Protein AF-A0A968VYR1-F1 (afdb_monomer_lite)

Secondary structure (DSSP, 8-state):
-TTT-SGGG-SEEE--PSS-----GGG-STTPPPEEES-S---SSSS-EEEEEEGGGSSSSEEEEEETTTTEEEEEEE-SEETTEEPEEEEEE-TTSS-EEEEEESS---SSEEEETTEEEEEP------PPTT------EEEEEEE-SSHHHHHHHHHHHTTTTPPPPP---PPPHHHHHHHHHHHIIIIIEETTTTEE-SS-TTSS-GGGGSEETTSTTTTTTHHHHHHHS-HHHHHHHHHHHHHHHHHSB-TTSPBPSEEETTTEEESS-TT-HHHHT-HHHHHHHHGGG--

Structure (mmCIF, N/CA/C/O backbone):
data_AF-A0A968VYR1-F1
#
_entry.id   AF-A0A968VYR1-F1
#
loop_
_atom_site.group_PDB
_atom_site.id
_atom_site.type_symbol
_atom_site.label_atom_id
_atom_site.label_alt_id
_atom_site.label_comp_id
_atom_site.label_asym_id
_atom_site.label_entity_id
_atom_site.label_seq_id
_atom_site.pdbx_PDB_ins_code
_atom_site.Cartn_x
_atom_site.Cartn_y
_atom_site.Cartn_z
_atom_site.occupancy
_atom_site.B_iso_or_equiv
_atom_site.auth_seq_id
_atom_site.auth_comp_id
_atom_site.auth_asym_id
_atom_site.auth_atom_id
_atom_site.pdbx_PDB_model_num
ATOM 1 N N . MET A 1 1 ? -8.267 -2.103 8.171 1.00 95.19 1 MET A N 1
ATOM 2 C CA . MET A 1 1 ? -7.737 -0.723 8.125 1.00 95.19 1 MET A CA 1
ATOM 3 C C . MET A 1 1 ? -7.193 -0.520 6.723 1.00 95.19 1 MET A C 1
ATOM 5 O O . MET A 1 1 ? -6.167 -1.117 6.412 1.00 95.19 1 MET A O 1
ATOM 9 N N . PRO A 1 2 ? -7.930 0.158 5.828 1.00 93.44 2 PRO A N 1
ATOM 10 C CA . PRO A 1 2 ? -7.646 0.133 4.393 1.00 93.44 2 PRO A CA 1
ATOM 11 C C . PRO A 1 2 ? -6.224 0.629 4.115 1.00 93.44 2 PRO A C 1
ATOM 13 O O . PRO A 1 2 ? -5.810 1.647 4.657 1.00 93.44 2 PRO A O 1
ATOM 16 N N . GLY A 1 3 ? -5.460 -0.103 3.306 1.00 91.50 3 GLY A N 1
ATOM 17 C CA . GLY A 1 3 ? -4.063 0.226 2.995 1.00 91.50 3 GLY A CA 1
ATOM 18 C C . GLY A 1 3 ? -3.030 -0.168 4.058 1.00 91.50 3 GLY A C 1
ATOM 19 O O . GLY A 1 3 ? -1.870 -0.324 3.702 1.00 91.50 3 GLY A O 1
ATOM 20 N N . ALA A 1 4 ? -3.431 -0.395 5.314 1.00 93.19 4 ALA A N 1
ATOM 21 C CA . ALA A 1 4 ? -2.510 -0.716 6.410 1.00 93.19 4 ALA A CA 1
ATOM 22 C C . ALA A 1 4 ? -2.589 -2.185 6.854 1.00 93.19 4 ALA A C 1
ATOM 24 O O . ALA A 1 4 ? -1.577 -2.867 7.008 1.00 93.19 4 ALA A O 1
ATOM 25 N N . VAL A 1 5 ? -3.810 -2.682 7.077 1.00 94.94 5 VAL A N 1
ATOM 26 C CA . VAL A 1 5 ? -4.054 -3.997 7.682 1.00 94.94 5 VAL A CA 1
ATOM 27 C C . VAL A 1 5 ? -5.269 -4.664 7.046 1.00 94.94 5 VAL A C 1
ATOM 29 O O . VAL A 1 5 ? -6.391 -4.139 7.127 1.00 94.94 5 VAL A O 1
ATOM 32 N N . TYR A 1 6 ? -5.052 -5.862 6.496 1.00 92.88 6 TYR A N 1
ATOM 33 C CA . TYR A 1 6 ? -6.073 -6.725 5.901 1.00 92.88 6 TYR A CA 1
ATOM 34 C C . TYR A 1 6 ? -6.184 -8.025 6.694 1.00 92.88 6 TYR A C 1
ATOM 36 O O . TYR A 1 6 ? -5.193 -8.720 6.895 1.00 92.88 6 TYR A O 1
ATOM 44 N N . ASN A 1 7 ? -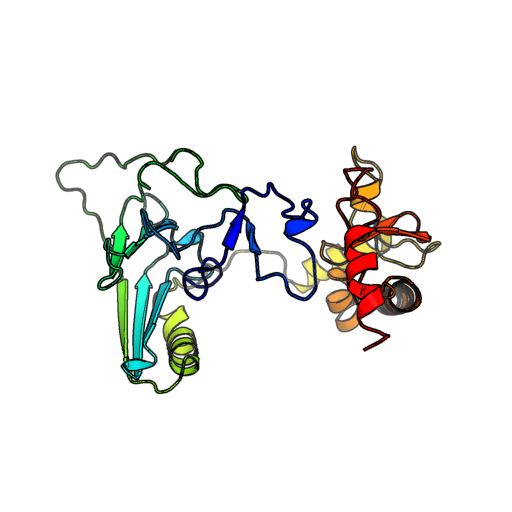7.390 -8.346 7.175 1.00 93.75 7 ASN A N 1
ATOM 45 C CA . ASN A 1 7 ? -7.630 -9.511 8.038 1.00 93.75 7 ASN A CA 1
ATOM 46 C C . ASN A 1 7 ? -6.666 -9.582 9.248 1.00 93.75 7 ASN A C 1
ATOM 48 O O . ASN A 1 7 ? -6.109 -10.630 9.573 1.00 93.75 7 ASN A O 1
ATOM 52 N N . GLY A 1 8 ? -6.385 -8.429 9.864 1.00 95.38 8 GLY A N 1
ATOM 53 C CA . GLY A 1 8 ? -5.431 -8.322 10.970 1.00 95.38 8 GLY A CA 1
ATOM 54 C C . GLY A 1 8 ? -3.969 -8.593 10.593 1.00 95.38 8 GLY A C 1
ATOM 55 O O . GLY A 1 8 ? -3.155 -8.688 11.500 1.00 95.38 8 GLY A O 1
ATOM 56 N N . ASN A 1 9 ? -3.6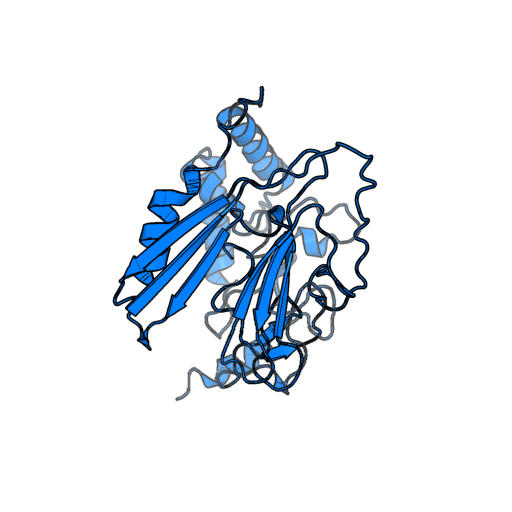25 -8.745 9.306 1.00 95.69 9 ASN A N 1
ATOM 57 C CA . ASN A 1 9 ? -2.308 -9.203 8.844 1.00 95.69 9 ASN A CA 1
ATOM 58 C C . ASN A 1 9 ? -1.847 -10.474 9.589 1.00 95.69 9 ASN A C 1
ATOM 60 O O . ASN A 1 9 ? -0.696 -10.584 10.007 1.00 95.69 9 ASN A O 1
ATOM 64 N N . ARG A 1 10 ? -2.768 -11.427 9.792 1.00 93.19 10 ARG A N 1
ATOM 65 C CA . ARG A 1 10 ? -2.551 -12.668 10.553 1.00 93.19 10 ARG A CA 1
ATOM 66 C C . ARG A 1 10 ? -1.699 -13.685 9.789 1.00 93.19 10 ARG A C 1
ATOM 68 O O . ARG A 1 10 ? -2.170 -14.753 9.409 1.00 93.19 10 ARG A O 1
ATOM 75 N N . PHE A 1 11 ? -0.438 -13.342 9.583 1.00 92.38 11 PHE A N 1
ATOM 76 C CA . PHE A 1 11 ? 0.561 -14.173 8.923 1.00 92.38 11 PHE A CA 1
ATOM 77 C C . PHE A 1 11 ? 1.764 -14.394 9.834 1.00 92.38 11 PHE A C 1
ATOM 79 O O . PHE A 1 11 ? 1.946 -13.704 10.842 1.00 92.38 11 PHE A O 1
ATOM 86 N N . ILE A 1 12 ? 2.607 -15.358 9.464 1.00 91.06 12 ILE A N 1
ATOM 87 C CA . ILE A 1 12 ? 3.905 -15.524 10.110 1.00 91.06 12 ILE A CA 1
ATOM 88 C C . ILE A 1 12 ? 4.718 -14.260 9.842 1.00 91.06 12 ILE A C 1
ATOM 90 O O . ILE A 1 12 ? 4.899 -13.857 8.695 1.00 91.06 12 ILE A O 1
ATOM 94 N N . SER A 1 13 ? 5.198 -13.635 10.912 1.00 91.50 13 SER A N 1
ATOM 95 C CA . SER A 1 13 ? 5.998 -12.420 10.833 1.00 91.50 13 SER A CA 1
ATOM 96 C C . SER A 1 13 ? 7.454 -12.724 11.138 1.00 91.50 13 SER A C 1
ATOM 98 O O . SER A 1 13 ? 7.766 -13.442 12.091 1.00 91.50 13 SER A O 1
ATOM 100 N N . ARG A 1 14 ? 8.349 -12.137 10.352 1.00 90.69 14 ARG A N 1
ATOM 101 C CA . ARG A 1 14 ? 9.799 -12.202 10.544 1.00 90.69 14 ARG A CA 1
ATOM 102 C C . ARG A 1 14 ? 10.356 -10.791 10.673 1.00 90.69 14 ARG A C 1
ATOM 104 O O . ARG A 1 14 ? 9.847 -9.856 10.055 1.00 90.69 14 ARG A O 1
ATOM 111 N N . ASN A 1 15 ? 11.433 -10.641 11.436 1.00 89.88 15 ASN A N 1
ATOM 112 C CA . ASN A 1 15 ? 12.194 -9.397 11.446 1.00 89.88 15 ASN A CA 1
ATOM 113 C C . ASN A 1 15 ? 13.021 -9.304 10.152 1.00 89.88 15 ASN A C 1
ATOM 115 O O . ASN A 1 15 ? 14.173 -9.731 10.102 1.00 89.88 15 ASN A O 1
ATOM 119 N N . ILE A 1 16 ? 12.386 -8.815 9.086 1.00 89.00 16 ILE A N 1
ATOM 120 C CA . ILE A 1 16 ? 12.997 -8.638 7.768 1.00 89.00 16 ILE A CA 1
ATOM 121 C C . ILE A 1 16 ? 13.115 -7.132 7.516 1.00 89.00 16 ILE A C 1
ATOM 123 O O . ILE A 1 16 ? 12.084 -6.467 7.394 1.00 89.00 16 ILE A O 1
ATOM 127 N N . PRO A 1 17 ? 14.337 -6.579 7.412 1.00 87.00 17 PRO A N 1
ATOM 128 C CA . PRO A 1 17 ? 14.520 -5.156 7.167 1.00 87.00 17 PRO A CA 1
ATOM 129 C C . PRO A 1 17 ? 14.079 -4.778 5.752 1.00 87.00 17 PRO A C 1
ATOM 131 O O . PRO A 1 17 ? 14.084 -5.601 4.836 1.00 87.00 17 PRO A O 1
ATOM 134 N N . TYR A 1 18 ? 13.761 -3.502 5.547 1.00 84.62 18 TYR A N 1
ATOM 135 C CA . TYR A 1 18 ? 13.462 -2.989 4.216 1.00 84.62 18 TYR A CA 1
ATOM 136 C C . TYR A 1 18 ? 14.709 -2.973 3.312 1.00 84.62 18 TYR A C 1
ATOM 138 O O . TYR A 1 18 ? 15.788 -2.542 3.714 1.00 84.62 18 TYR A O 1
ATOM 146 N N . SER A 1 19 ? 14.638 -3.378 2.044 1.00 79.81 19 SER A N 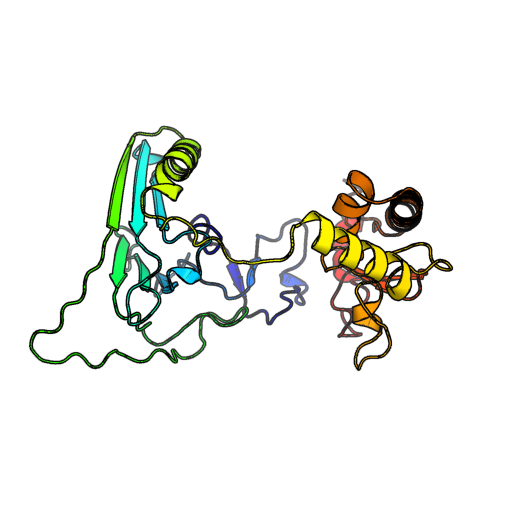1
ATOM 147 C CA . SER A 1 19 ? 13.500 -3.968 1.319 1.00 79.81 19 SER A CA 1
ATOM 148 C C . SER A 1 19 ? 13.272 -5.422 1.765 1.00 79.81 19 SER A C 1
ATOM 150 O O . SER A 1 19 ? 14.260 -6.156 1.856 1.00 79.81 19 SER A O 1
ATOM 152 N N . PRO A 1 20 ? 12.019 -5.844 2.041 1.00 80.75 20 PRO A N 1
ATOM 153 C CA . PRO A 1 20 ? 11.725 -7.093 2.738 1.00 80.75 20 PRO A CA 1
ATOM 154 C C . PRO A 1 20 ? 11.870 -8.318 1.824 1.00 80.75 20 PRO A C 1
ATOM 156 O O . PRO A 1 20 ? 10.896 -8.945 1.417 1.00 80.75 20 PRO A O 1
ATOM 159 N N . LYS A 1 21 ? 13.110 -8.653 1.471 1.00 80.88 21 LYS A N 1
ATOM 160 C CA . LYS A 1 21 ? 13.450 -9.852 0.701 1.00 80.88 21 LYS A CA 1
ATOM 161 C C . LYS A 1 21 ? 13.685 -11.017 1.663 1.00 80.88 21 LYS A C 1
ATOM 163 O O . LYS A 1 21 ? 14.429 -10.868 2.634 1.00 80.88 21 LYS A O 1
ATOM 168 N N . LEU A 1 22 ? 13.093 -12.175 1.374 1.00 79.44 22 LEU A N 1
ATOM 169 C CA . LEU A 1 22 ? 13.405 -13.414 2.085 1.00 79.44 22 LEU A CA 1
ATOM 170 C C . LEU A 1 22 ? 14.854 -13.812 1.783 1.00 79.44 22 LEU A C 1
ATOM 172 O O . LEU A 1 22 ? 15.275 -13.819 0.625 1.00 79.44 22 LEU A O 1
ATOM 176 N N . LYS A 1 23 ? 15.623 -14.090 2.835 1.00 75.75 23 LYS A N 1
ATOM 177 C CA . LYS A 1 23 ? 17.038 -14.487 2.738 1.00 75.75 23 LYS A CA 1
ATOM 178 C C . LYS A 1 23 ? 17.290 -15.889 3.273 1.00 75.75 23 LYS A C 1
ATOM 180 O O . LYS A 1 23 ? 18.297 -16.489 2.914 1.00 75.75 23 LYS A O 1
ATOM 185 N N . ASP A 1 24 ? 16.398 -16.375 4.129 1.00 79.12 24 ASP A N 1
ATOM 186 C CA . ASP A 1 24 ? 16.494 -17.704 4.704 1.00 79.12 24 ASP A CA 1
ATOM 187 C C . ASP A 1 24 ? 15.892 -18.730 3.742 1.00 79.12 24 ASP A C 1
ATOM 189 O O . ASP A 1 24 ? 14.765 -18.569 3.272 1.00 79.12 24 ASP A O 1
ATOM 193 N N . ILE A 1 25 ? 16.650 -19.783 3.449 1.00 76.88 25 ILE A N 1
ATOM 194 C CA . ILE A 1 25 ? 16.195 -20.874 2.591 1.00 76.88 25 ILE A CA 1
ATOM 195 C C . ILE A 1 25 ? 15.030 -21.639 3.221 1.00 76.88 25 ILE A C 1
ATOM 197 O O . ILE A 1 25 ? 14.191 -22.184 2.507 1.00 76.88 25 ILE A O 1
ATOM 201 N N . GLU A 1 26 ? 14.930 -21.641 4.550 1.00 83.69 26 GLU A N 1
ATOM 202 C CA . GLU A 1 26 ? 13.822 -22.276 5.255 1.00 83.69 26 GLU A CA 1
ATOM 203 C C . GLU A 1 26 ? 12.492 -21.550 5.039 1.00 83.69 26 GLU A C 1
ATOM 205 O O . GLU A 1 26 ? 11.436 -22.173 5.150 1.00 83.69 26 GLU A O 1
ATOM 210 N N . ASP A 1 27 ? 12.529 -20.269 4.675 1.00 85.06 27 ASP A N 1
ATOM 211 C CA . ASP A 1 27 ? 11.350 -19.446 4.414 1.00 85.06 27 ASP A CA 1
ATOM 212 C C . ASP A 1 27 ? 10.995 -19.395 2.903 1.00 85.06 27 ASP A C 1
ATOM 214 O O . ASP A 1 27 ? 9.996 -18.784 2.529 1.00 85.06 27 ASP A O 1
ATOM 218 N N . ILE A 1 28 ? 11.767 -20.052 2.018 1.00 80.81 28 ILE A N 1
ATOM 219 C CA . ILE A 1 28 ? 11.597 -20.000 0.550 1.00 80.81 28 ILE A CA 1
ATOM 220 C C . ILE A 1 28 ? 11.197 -21.373 -0.015 1.00 80.81 28 ILE A C 1
ATOM 222 O O . ILE A 1 28 ? 11.891 -22.369 0.175 1.00 80.81 28 ILE A O 1
ATOM 226 N N . GLY A 1 29 ? 10.087 -21.433 -0.755 1.00 78.38 29 GLY A N 1
ATOM 227 C CA . GLY A 1 29 ? 9.617 -22.649 -1.429 1.00 78.38 29 GLY A CA 1
ATOM 228 C C . GLY A 1 29 ? 8.126 -22.599 -1.766 1.00 78.38 29 GLY A C 1
ATOM 229 O O . GLY A 1 29 ? 7.413 -21.733 -1.269 1.00 78.38 29 GLY A O 1
ATOM 230 N N . ILE A 1 30 ? 7.661 -23.529 -2.606 1.00 78.00 30 ILE A N 1
ATOM 231 C CA . ILE A 1 30 ? 6.257 -23.595 -3.052 1.00 78.00 30 ILE A CA 1
ATOM 232 C C . ILE A 1 30 ? 5.285 -23.899 -1.905 1.00 78.00 30 ILE A C 1
ATOM 234 O O . ILE A 1 30 ? 4.212 -23.309 -1.834 1.00 78.00 30 ILE A O 1
ATOM 238 N N . ASP A 1 31 ? 5.706 -24.744 -0.964 1.00 86.94 31 ASP A N 1
ATOM 239 C CA . ASP A 1 31 ? 4.890 -25.163 0.181 1.00 86.94 31 ASP A CA 1
ATOM 240 C C . ASP A 1 31 ? 5.087 -24.268 1.413 1.00 86.94 31 ASP A C 1
ATOM 242 O O . ASP A 1 31 ? 4.637 -24.593 2.515 1.00 86.94 31 ASP A O 1
ATOM 246 N N . LYS A 1 32 ? 5.812 -23.151 1.269 1.00 87.56 32 LYS A N 1
ATOM 247 C CA . LYS A 1 32 ? 6.042 -22.231 2.383 1.00 87.56 32 LYS A CA 1
ATOM 248 C C . LYS A 1 32 ? 4.815 -21.342 2.590 1.00 87.56 32 LYS A C 1
ATOM 250 O O . LYS A 1 32 ? 4.222 -20.868 1.620 1.00 87.56 32 LYS A O 1
ATOM 255 N N . PRO A 1 33 ? 4.415 -21.098 3.850 1.00 89.88 33 PRO A N 1
ATOM 256 C CA . PRO A 1 33 ? 3.302 -20.207 4.137 1.00 89.88 33 PRO A CA 1
ATOM 257 C C . PRO A 1 33 ? 3.640 -18.771 3.725 1.00 89.88 33 PRO A C 1
ATOM 259 O O . PRO A 1 33 ? 4.802 -18.401 3.569 1.00 89.88 33 PRO A O 1
ATOM 262 N N . MET A 1 34 ? 2.614 -17.927 3.622 1.00 88.62 34 MET A N 1
ATOM 263 C CA . MET A 1 34 ? 2.829 -16.493 3.461 1.00 88.62 34 MET A CA 1
ATOM 264 C C . MET A 1 34 ? 3.544 -15.929 4.696 1.00 88.62 34 MET A C 1
ATOM 266 O O . MET A 1 34 ? 3.087 -16.104 5.830 1.00 88.62 34 MET A O 1
ATOM 270 N N . ILE A 1 35 ? 4.653 -15.233 4.452 1.00 91.19 35 ILE A N 1
ATOM 271 C CA . ILE A 1 35 ? 5.460 -14.564 5.469 1.00 91.19 35 ILE A CA 1
ATOM 272 C C . ILE A 1 35 ? 5.428 -13.066 5.194 1.00 91.19 35 ILE A C 1
ATOM 274 O O . ILE A 1 35 ? 5.604 -12.625 4.059 1.00 91.19 35 ILE A O 1
ATOM 278 N N . ILE A 1 36 ? 5.220 -12.287 6.248 1.00 91.88 36 ILE A N 1
ATOM 279 C CA . ILE A 1 36 ? 5.290 -10.828 6.216 1.00 91.88 36 ILE A CA 1
ATOM 280 C C . ILE A 1 36 ? 6.519 -10.348 6.991 1.00 91.88 36 ILE A C 1
ATOM 282 O O . ILE A 1 36 ? 7.006 -11.020 7.906 1.00 91.88 36 ILE A O 1
ATOM 286 N N . SER A 1 37 ? 7.027 -9.169 6.634 1.00 92.88 37 SER A N 1
ATOM 287 C CA . SER A 1 37 ? 7.945 -8.446 7.515 1.00 92.88 37 SER A CA 1
ATOM 288 C C . SER A 1 37 ? 7.210 -7.971 8.773 1.00 92.88 37 SER A C 1
ATOM 290 O O . SER A 1 37 ? 5.988 -8.103 8.877 1.00 92.88 37 SER A O 1
ATOM 292 N N . ASP A 1 38 ? 7.944 -7.419 9.740 1.00 92.56 38 ASP A N 1
ATOM 293 C CA . ASP A 1 38 ? 7.392 -6.954 11.013 1.00 92.56 38 ASP A CA 1
ATOM 294 C C . ASP A 1 38 ? 6.576 -5.659 10.823 1.00 92.56 38 ASP A C 1
ATOM 296 O O . ASP A 1 38 ? 7.010 -4.554 11.139 1.00 92.56 38 ASP A O 1
ATOM 300 N N . VAL A 1 39 ? 5.388 -5.810 10.237 1.00 94.38 39 VAL A N 1
ATOM 301 C CA . VAL A 1 39 ? 4.375 -4.772 10.007 1.00 94.38 39 VAL A CA 1
ATOM 302 C C . VAL A 1 39 ? 3.280 -4.847 11.082 1.00 94.38 39 VAL A C 1
ATOM 304 O O . VAL A 1 39 ? 3.181 -5.869 11.781 1.00 94.38 39 VAL A O 1
ATOM 307 N N . PRO A 1 40 ? 2.435 -3.806 11.225 1.00 95.06 40 PRO A N 1
ATOM 308 C CA . PRO A 1 40 ? 1.309 -3.827 12.152 1.00 95.06 40 PRO A CA 1
ATOM 309 C C . PRO A 1 40 ? 0.411 -5.037 11.892 1.00 95.06 40 PRO A C 1
ATOM 311 O O . PRO A 1 40 ? -0.018 -5.282 10.760 1.00 95.06 40 PRO A O 1
ATOM 314 N N . ARG A 1 41 ? 0.144 -5.816 12.941 1.00 95.38 41 ARG A N 1
ATOM 315 C CA . ARG A 1 41 ? -0.623 -7.062 12.855 1.00 95.38 41 ARG A CA 1
ATOM 316 C C . ARG A 1 41 ? -1.254 -7.434 14.189 1.00 95.38 41 ARG A C 1
ATOM 318 O O . ARG A 1 41 ? -0.748 -7.074 15.248 1.00 95.38 41 ARG A O 1
ATOM 325 N N . LEU A 1 42 ? -2.310 -8.231 14.119 1.00 95.69 42 LEU A N 1
ATOM 326 C CA . LEU A 1 42 ? -2.828 -9.000 15.241 1.00 95.69 42 LEU A CA 1
ATOM 327 C C . LEU A 1 42 ? -2.056 -10.315 15.348 1.00 95.69 42 LEU A C 1
ATOM 329 O O . LEU A 1 42 ? -1.652 -10.913 14.349 1.00 95.69 42 LEU A O 1
ATOM 333 N N . ASN A 1 43 ? -1.844 -10.765 16.576 1.00 92.12 43 ASN A N 1
ATOM 334 C CA . ASN A 1 43 ? -1.050 -11.949 16.859 1.00 92.12 43 ASN A CA 1
ATOM 335 C C . ASN A 1 43 ? -1.868 -13.220 16.581 1.00 92.12 43 ASN A C 1
ATOM 337 O O . ASN A 1 43 ? -3.054 -13.297 16.907 1.00 92.12 43 ASN A O 1
ATOM 341 N N . THR A 1 44 ? -1.238 -14.218 15.964 1.00 87.62 44 THR A N 1
ATOM 342 C CA . THR A 1 44 ? -1.840 -15.528 15.670 1.00 87.62 44 THR A CA 1
ATOM 343 C C . THR A 1 44 ? -1.601 -16.554 16.774 1.00 87.62 44 THR A C 1
ATOM 345 O O . THR A 1 44 ? -2.309 -17.555 16.825 1.00 87.62 44 THR A O 1
ATOM 348 N N . GLY A 1 45 ? -0.634 -16.311 17.662 1.00 84.81 45 GLY A N 1
ATOM 349 C CA . GLY A 1 45 ? -0.304 -17.185 18.783 1.00 84.81 45 GLY A CA 1
ATOM 350 C C . GLY A 1 45 ? -0.513 -16.524 20.144 1.00 84.81 45 GLY A C 1
ATOM 351 O O . GLY A 1 45 ? -1.302 -15.585 20.308 1.00 84.81 45 GLY A O 1
ATOM 352 N N . MET A 1 46 ? 0.236 -17.025 21.127 1.00 84.25 46 MET A N 1
ATOM 353 C CA . MET A 1 46 ? 0.279 -16.484 22.485 1.00 84.25 46 MET A CA 1
ATOM 354 C C . MET A 1 46 ? 0.899 -15.080 22.517 1.00 84.25 46 MET A C 1
ATOM 356 O O . MET A 1 46 ? 1.763 -14.739 21.707 1.00 84.25 46 MET A O 1
ATOM 360 N N . GLY A 1 47 ? 0.482 -14.276 23.496 1.00 89.06 47 GLY A N 1
ATOM 361 C CA . GLY A 1 47 ? 1.011 -12.932 23.746 1.00 89.06 47 GLY A CA 1
ATOM 362 C C . GLY A 1 47 ? 0.056 -11.807 23.345 1.00 89.06 47 GLY A C 1
ATOM 363 O O . GLY A 1 47 ? -1.106 -12.045 23.002 1.00 89.06 47 GLY A O 1
ATOM 364 N N . ARG A 1 48 ? 0.551 -10.563 23.409 1.00 90.31 48 ARG A N 1
ATOM 365 C CA . ARG A 1 48 ? -0.214 -9.354 23.063 1.00 90.31 48 ARG A CA 1
ATOM 366 C C . ARG A 1 48 ? -0.673 -9.429 21.605 1.00 90.31 48 ARG A C 1
ATOM 368 O O . ARG A 1 48 ? 0.132 -9.736 20.727 1.00 90.31 48 ARG A O 1
ATOM 375 N N . SER A 1 49 ? -1.949 -9.142 21.360 1.00 95.38 49 SER A N 1
ATOM 376 C CA . SER A 1 49 ? -2.517 -8.981 20.021 1.00 95.38 49 SER A CA 1
ATOM 377 C C . SER A 1 49 ? -3.108 -7.586 19.930 1.00 95.38 49 SER A C 1
ATOM 379 O O . SER A 1 49 ? -4.194 -7.331 20.445 1.00 95.38 49 SER A O 1
ATOM 381 N N . ALA A 1 50 ? -2.333 -6.661 19.376 1.00 95.56 50 ALA A N 1
ATOM 382 C CA . ALA A 1 50 ? -2.721 -5.266 19.302 1.00 95.56 50 ALA A CA 1
ATOM 383 C C . ALA A 1 50 ? -2.122 -4.601 18.066 1.00 95.56 50 ALA A C 1
ATOM 385 O O . ALA A 1 50 ? -0.972 -4.852 17.707 1.00 95.56 50 ALA A O 1
ATOM 386 N N . ILE A 1 51 ? -2.898 -3.715 17.460 1.00 96.44 51 ILE A N 1
ATOM 387 C CA . ILE A 1 51 ? -2.466 -2.789 16.421 1.00 96.44 51 ILE A CA 1
ATOM 388 C C . ILE A 1 51 ? -2.678 -1.387 16.969 1.00 96.44 51 ILE A C 1
ATOM 390 O O . ILE A 1 51 ? -3.749 -1.091 17.493 1.00 96.44 51 ILE A O 1
ATOM 394 N N . GLN A 1 52 ? -1.673 -0.530 16.824 1.00 95.50 52 GLN A N 1
ATOM 395 C CA . GLN A 1 52 ? -1.778 0.889 17.132 1.00 95.50 52 GLN A CA 1
ATOM 396 C C . GLN A 1 52 ? -1.248 1.674 15.939 1.00 95.50 52 GLN A C 1
ATOM 398 O O . GLN A 1 52 ? -0.054 1.632 15.644 1.00 95.50 52 GLN A O 1
ATOM 403 N N . GLU A 1 53 ? -2.134 2.381 15.252 1.00 95.31 53 GLU A N 1
ATOM 404 C CA . GLU A 1 53 ? -1.781 3.173 14.084 1.00 95.31 53 GLU A CA 1
ATOM 405 C C . GLU A 1 53 ? -2.258 4.608 14.205 1.00 95.31 53 GLU A C 1
ATOM 407 O O . GLU A 1 53 ? -3.140 4.938 14.996 1.00 95.31 53 GLU A O 1
ATOM 412 N N . ARG A 1 54 ? -1.659 5.467 13.387 1.00 95.75 54 ARG A N 1
ATOM 413 C CA . ARG A 1 54 ? -2.201 6.800 13.137 1.00 95.75 54 ARG A CA 1
ATOM 414 C C . ARG A 1 54 ? -3.264 6.693 12.051 1.00 95.75 54 ARG A C 1
ATOM 416 O O . ARG A 1 54 ? -3.155 5.874 11.139 1.00 95.75 54 ARG A O 1
ATOM 423 N N 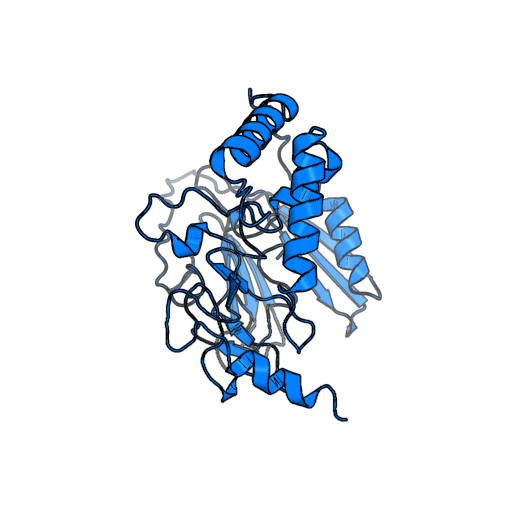. SER A 1 55 ? -4.280 7.535 12.113 1.00 95.56 55 SER A N 1
ATOM 424 C CA . SER A 1 55 ? -5.316 7.649 11.083 1.00 95.56 55 SER A CA 1
ATOM 425 C C . SER A 1 55 ? -4.743 7.863 9.673 1.00 95.56 55 SER A C 1
ATOM 427 O O . SER A 1 55 ? -5.270 7.284 8.723 1.00 95.56 55 SER A O 1
ATOM 429 N N . GLY A 1 56 ? -3.642 8.616 9.537 1.00 93.44 56 GLY A N 1
ATOM 430 C CA . GLY A 1 56 ? -2.914 8.824 8.283 1.00 93.44 56 GLY A CA 1
ATOM 431 C C . GLY A 1 56 ? -2.092 7.618 7.811 1.00 93.44 56 GLY A C 1
ATOM 432 O O . GLY A 1 56 ? -1.607 7.613 6.683 1.00 93.44 56 GLY A O 1
ATOM 433 N N . GLY A 1 57 ? -1.949 6.578 8.640 1.00 92.38 57 GLY A N 1
ATOM 434 C CA . GLY A 1 57 ? -1.365 5.293 8.247 1.00 92.38 57 GLY A CA 1
ATOM 435 C C . GLY A 1 57 ? -2.308 4.442 7.388 1.00 92.38 57 GLY A C 1
ATOM 436 O O . GLY A 1 57 ? -1.859 3.531 6.695 1.00 92.38 57 GLY A O 1
ATOM 437 N N . ALA A 1 58 ? -3.610 4.742 7.396 1.00 93.69 58 ALA A N 1
ATOM 438 C CA . ALA A 1 58 ? -4.599 4.116 6.528 1.00 93.69 58 ALA A CA 1
ATOM 439 C C . ALA A 1 58 ? -4.908 5.004 5.311 1.00 93.69 58 ALA A C 1
ATOM 441 O O . ALA A 1 58 ? -4.875 6.228 5.387 1.00 93.69 58 ALA A O 1
ATOM 442 N N . ALA A 1 59 ? -5.299 4.391 4.189 1.00 93.25 59 ALA A N 1
ATOM 443 C CA . ALA A 1 59 ? -5.724 5.116 2.984 1.00 93.25 59 ALA A CA 1
ATOM 444 C C . ALA A 1 59 ? -6.959 6.006 3.230 1.00 93.25 59 ALA A C 1
ATOM 446 O O . ALA A 1 59 ? -7.188 6.984 2.523 1.00 93.25 59 ALA A O 1
ATOM 447 N N . LEU A 1 60 ? -7.764 5.636 4.225 1.00 94.12 60 LEU A N 1
ATOM 448 C CA . LEU A 1 60 ? -8.863 6.416 4.771 1.00 94.12 60 LEU A CA 1
ATOM 449 C C . LEU A 1 60 ? -8.968 6.081 6.269 1.00 94.12 60 LEU A C 1
ATOM 451 O O . LEU A 1 60 ? -8.899 4.886 6.582 1.00 94.12 60 LEU A O 1
ATOM 455 N N . PRO A 1 61 ? -9.175 7.055 7.177 1.00 95.94 61 PRO A N 1
ATOM 456 C CA . PRO A 1 61 ? -9.315 6.790 8.610 1.00 95.94 61 PRO A CA 1
ATOM 457 C C . PRO A 1 61 ? -10.545 5.926 8.928 1.00 95.94 61 PRO A C 1
ATOM 459 O O . PRO A 1 61 ? -11.660 6.416 9.123 1.00 95.94 61 PRO A O 1
ATOM 462 N N . CYS A 1 62 ? -10.353 4.606 8.913 1.00 96.75 62 CYS A N 1
ATOM 463 C CA . CYS A 1 62 ? -11.424 3.635 9.068 1.00 96.75 62 CYS A CA 1
ATOM 464 C C . CYS A 1 62 ? -10.927 2.286 9.603 1.00 96.75 62 CYS A C 1
ATOM 466 O O . CYS A 1 62 ? -9.912 1.738 9.152 1.00 96.75 62 CYS A O 1
ATOM 468 N N . ILE A 1 63 ? -11.708 1.702 10.511 1.00 97.75 63 ILE A N 1
ATOM 469 C CA . ILE A 1 63 ? -11.581 0.307 10.933 1.00 97.75 63 ILE A CA 1
ATOM 470 C C . ILE A 1 63 ? -12.836 -0.441 10.482 1.00 97.75 63 ILE A C 1
ATOM 472 O O . ILE A 1 63 ? -13.955 0.020 10.688 1.00 97.75 63 ILE A O 1
ATOM 476 N N . GLY A 1 64 ? -12.633 -1.593 9.843 1.00 97.12 64 GLY A N 1
ATOM 477 C CA . GLY A 1 64 ? -13.702 -2.469 9.380 1.00 97.12 64 GLY A CA 1
ATOM 478 C C . GLY A 1 64 ? -13.544 -3.862 9.964 1.00 97.12 64 GLY A C 1
ATOM 479 O O . GLY A 1 64 ? -12.438 -4.406 9.961 1.00 97.12 64 GLY A O 1
ATOM 480 N N . VAL A 1 65 ? -14.652 -4.420 10.436 1.00 96.81 65 VAL A N 1
ATOM 481 C CA . VAL A 1 65 ? -14.759 -5.769 10.988 1.00 96.81 65 VAL A CA 1
ATOM 482 C C . VAL A 1 65 ? -15.836 -6.516 10.221 1.00 96.81 65 VAL A C 1
ATOM 484 O O . VAL A 1 65 ? -16.897 -5.970 9.926 1.00 96.81 65 VAL A O 1
ATOM 487 N N . TYR A 1 66 ? -15.561 -7.776 9.907 1.00 97.31 66 TYR A N 1
ATOM 488 C CA . TYR A 1 66 ? -16.531 -8.678 9.310 1.00 97.31 66 TYR A CA 1
ATOM 489 C C . TYR A 1 66 ? -16.482 -10.029 10.018 1.00 97.31 66 TYR A C 1
ATOM 491 O O . TYR A 1 66 ? -15.405 -10.590 10.219 1.00 97.31 66 TYR A O 1
ATOM 499 N N . SER A 1 67 ? -17.650 -10.543 10.394 1.00 95.69 67 SER A N 1
ATOM 500 C CA . SER A 1 67 ? -17.826 -11.860 10.989 1.00 95.69 67 SER A CA 1
ATOM 501 C C . SER A 1 67 ? -18.632 -12.741 10.031 1.00 95.69 67 SER A C 1
ATOM 503 O O . SER A 1 67 ? -19.843 -12.541 9.915 1.00 95.69 67 SER A O 1
ATOM 505 N N . PRO A 1 68 ? -18.006 -13.737 9.376 1.00 95.62 68 PRO A N 1
ATOM 506 C CA . PRO A 1 68 ? -18.738 -14.666 8.517 1.00 95.62 68 PRO A CA 1
ATOM 507 C C . PRO A 1 68 ? -19.718 -15.530 9.320 1.00 95.62 68 PRO A C 1
ATOM 509 O O . PRO A 1 68 ? -20.823 -15.787 8.861 1.00 95.62 68 PRO A O 1
ATOM 512 N N . VAL A 1 69 ? -19.352 -15.916 10.551 1.00 95.75 69 VAL A N 1
ATOM 513 C CA . VAL A 1 69 ? -20.196 -16.738 11.440 1.00 95.75 69 VAL A CA 1
ATOM 514 C C . VAL A 1 69 ? -21.488 -16.014 11.813 1.00 95.75 69 VAL A C 1
ATOM 516 O O . VAL A 1 69 ? -22.550 -16.624 11.828 1.00 95.75 69 VAL A O 1
ATOM 519 N N . LYS A 1 70 ? -21.404 -14.711 12.107 1.00 95.94 70 LYS A N 1
ATOM 520 C CA . LYS A 1 70 ? -22.576 -13.892 12.446 1.00 95.94 70 LYS A CA 1
ATOM 521 C C . LYS A 1 70 ? -23.260 -13.284 11.220 1.00 95.94 70 LYS A C 1
ATOM 523 O O . LYS A 1 70 ? -24.284 -12.635 11.388 1.00 95.94 70 LYS A O 1
ATOM 528 N N . GLN A 1 71 ? -22.679 -13.442 10.026 1.00 97.69 71 GLN A N 1
ATOM 529 C CA . GLN A 1 71 ? -23.078 -12.731 8.806 1.00 97.69 71 GLN A CA 1
ATOM 530 C C . GLN A 1 71 ? -23.278 -11.231 9.063 1.00 97.69 71 GLN A C 1
ATOM 532 O O . GLN A 1 71 ? -24.303 -10.635 8.734 1.00 97.69 71 GLN A O 1
ATOM 537 N N . TRP A 1 72 ? -22.286 -10.633 9.715 1.00 97.94 72 TRP A N 1
ATOM 538 C CA . TRP A 1 72 ? -22.374 -9.303 10.303 1.00 97.94 72 TRP A CA 1
ATOM 539 C C . TRP A 1 72 ? -21.105 -8.513 10.023 1.00 97.94 72 TRP A C 1
ATOM 541 O O . TRP A 1 72 ? -20.004 -9.071 10.005 1.00 97.94 72 TRP A O 1
ATOM 551 N N . GLY A 1 73 ? -21.240 -7.206 9.839 1.00 97.81 73 GLY A N 1
ATOM 552 C CA . GLY A 1 73 ? -20.113 -6.312 9.670 1.00 97.81 73 GLY A CA 1
ATOM 553 C C . GLY A 1 73 ? -20.318 -4.962 10.334 1.00 97.81 73 GLY A C 1
ATOM 554 O O . GLY A 1 73 ? -21.434 -4.497 10.565 1.00 97.81 73 GLY A O 1
ATOM 555 N N . PHE A 1 74 ? -19.188 -4.328 10.616 1.00 97.62 74 PHE A N 1
ATOM 556 C CA . PHE A 1 74 ? -19.114 -3.040 11.276 1.00 97.62 74 PHE A CA 1
ATOM 557 C C . PHE A 1 74 ? -17.999 -2.206 10.663 1.00 97.62 74 PHE A C 1
ATOM 559 O O . PHE A 1 74 ? -16.903 -2.701 10.397 1.00 97.62 74 PHE A O 1
ATOM 566 N N . LEU A 1 75 ? -18.281 -0.930 10.444 1.00 98.00 75 LEU A N 1
ATOM 567 C CA . LEU A 1 75 ? -17.307 0.070 10.040 1.00 98.00 75 LEU A CA 1
ATOM 568 C C . LEU A 1 75 ? -17.362 1.221 11.029 1.00 98.00 75 LEU A C 1
ATOM 570 O O . LEU A 1 75 ? -18.443 1.685 11.381 1.00 98.00 75 LEU A O 1
ATOM 574 N N . ILE A 1 76 ? -16.197 1.727 11.398 1.00 97.62 76 ILE A N 1
ATOM 575 C CA . ILE A 1 76 ? -16.057 3.012 12.066 1.00 97.62 76 ILE A CA 1
ATOM 576 C C . ILE A 1 76 ? -15.167 3.903 11.211 1.00 97.62 76 ILE A C 1
ATOM 578 O O . ILE A 1 76 ? -14.075 3.503 10.808 1.00 97.62 76 ILE A O 1
ATOM 582 N N . PHE A 1 77 ? -15.670 5.087 10.893 1.00 97.62 77 PHE A N 1
ATOM 583 C CA . PHE A 1 77 ? -14.978 6.145 10.173 1.00 97.62 77 PHE A CA 1
ATOM 584 C C . PHE A 1 77 ? -14.699 7.297 11.122 1.00 97.62 77 PHE A C 1
ATOM 586 O O . PHE A 1 77 ? -15.495 7.563 12.020 1.00 97.62 77 PHE A O 1
ATOM 593 N N . THR A 1 78 ? -13.618 8.020 10.874 1.00 96.38 78 THR A N 1
ATOM 594 C CA . THR A 1 78 ? -13.312 9.268 11.572 1.00 96.38 78 THR A CA 1
ATOM 595 C C . THR A 1 78 ? -12.689 10.277 10.610 1.00 96.38 78 THR A C 1
ATOM 597 O O . THR A 1 78 ? -12.328 9.945 9.479 1.00 96.38 78 THR A O 1
ATOM 600 N N . MET A 1 79 ? -12.572 11.526 11.049 1.00 94.88 79 MET A N 1
ATOM 601 C CA . MET A 1 79 ? -11.659 12.491 10.435 1.00 94.88 79 MET A CA 1
ATOM 602 C C . MET A 1 79 ? -10.207 12.007 10.576 1.00 94.88 79 MET A C 1
ATOM 604 O O . MET A 1 79 ? -9.905 11.189 11.446 1.00 94.88 79 MET A O 1
ATOM 608 N N . GLN A 1 80 ? -9.287 12.536 9.761 1.00 93.88 80 GLN A N 1
ATOM 609 C CA . GLN A 1 80 ? -7.861 12.239 9.938 1.00 93.88 80 GLN A CA 1
ATOM 610 C C . GLN A 1 80 ? -7.360 12.735 11.302 1.00 93.88 80 GLN A C 1
ATOM 612 O O . GLN A 1 80 ? -6.628 12.025 11.975 1.00 93.88 80 GLN A O 1
ATOM 617 N N . GLY A 1 81 ? -7.779 13.901 11.767 1.00 93.50 81 GLY A N 1
ATOM 618 C CA . GLY A 1 81 ? -7.284 14.428 13.028 1.00 93.50 81 GLY A CA 1
ATOM 619 C C . GLY A 1 81 ? -7.867 15.786 13.362 1.00 93.50 81 GLY A C 1
ATOM 620 O O . GLY A 1 81 ? -8.793 16.247 12.688 1.00 93.50 81 GLY A O 1
ATOM 621 N N . ASP A 1 82 ? -7.285 16.420 14.372 1.00 90.38 82 ASP A N 1
ATOM 622 C CA . ASP A 1 82 ? -7.625 17.758 14.848 1.00 90.38 82 ASP A CA 1
ATOM 623 C C . ASP A 1 82 ? -6.390 18.684 14.829 1.00 90.38 82 ASP A C 1
ATOM 625 O O . ASP A 1 82 ? -5.416 18.440 14.106 1.00 90.38 82 ASP A O 1
ATOM 629 N N . GLN A 1 83 ? -6.421 19.777 15.599 1.00 88.38 83 GLN A N 1
ATOM 630 C CA . GLN A 1 83 ? -5.296 20.709 15.713 1.00 88.38 83 GLN A CA 1
ATOM 631 C C . GLN A 1 83 ? -4.003 20.092 16.287 1.00 88.38 83 GLN A C 1
ATOM 633 O O . GLN A 1 83 ? -2.934 20.673 16.101 1.00 88.38 83 GLN A O 1
ATOM 638 N N . HIS A 1 84 ? -4.065 18.925 16.936 1.00 87.88 84 HIS A N 1
ATOM 639 C CA . HIS A 1 84 ? -2.914 18.193 17.477 1.00 87.88 84 HIS A CA 1
ATOM 640 C C . HIS A 1 84 ? -2.413 17.081 16.539 1.00 87.88 84 HIS A C 1
ATOM 642 O O . HIS A 1 84 ? -1.475 16.354 16.875 1.00 87.88 84 HIS A O 1
ATOM 648 N N . GLY A 1 85 ? -2.983 16.986 15.335 1.00 91.75 85 GLY A N 1
ATOM 649 C CA . GLY A 1 85 ? -2.575 16.054 14.291 1.00 91.75 85 GLY A CA 1
ATOM 650 C C . GLY A 1 85 ? -3.465 14.819 14.218 1.00 91.75 85 GLY A C 1
ATOM 651 O O . GLY A 1 85 ? -4.630 14.847 14.602 1.00 91.75 85 GLY A O 1
ATOM 652 N N . ASP A 1 86 ? -2.916 13.742 13.657 1.00 95.12 86 ASP A N 1
ATOM 653 C CA . ASP A 1 86 ? -3.646 12.498 13.415 1.00 95.12 86 ASP A CA 1
ATOM 654 C C . ASP A 1 86 ? -4.248 11.902 14.700 1.00 95.12 86 ASP A C 1
ATOM 656 O O . ASP A 1 86 ? -3.576 11.807 15.729 1.00 95.12 86 ASP A O 1
ATOM 660 N N . PHE A 1 87 ? -5.478 11.396 14.604 1.00 96.00 87 PHE A N 1
ATOM 661 C CA . PHE A 1 87 ? -6.051 10.516 15.620 1.00 96.00 87 PHE A CA 1
ATOM 662 C C . PHE A 1 87 ? -5.376 9.141 15.629 1.00 96.00 87 PHE A C 1
ATOM 664 O O . PHE A 1 87 ? -4.832 8.676 14.623 1.00 96.00 87 PHE A O 1
ATOM 671 N N . GLY A 1 88 ? -5.441 8.464 16.771 1.00 96.56 88 GLY A N 1
ATOM 672 C CA . GLY A 1 88 ? -5.048 7.072 16.915 1.00 96.56 88 GLY A CA 1
ATOM 673 C C . GLY A 1 88 ? -6.172 6.150 16.473 1.00 96.56 88 GLY A C 1
ATOM 674 O O . GLY A 1 88 ? -7.336 6.413 16.752 1.00 96.56 88 GLY A O 1
ATOM 675 N N . LEU A 1 89 ? -5.817 5.071 15.786 1.00 97.31 89 LEU A N 1
ATOM 676 C CA . LEU A 1 89 ? -6.695 3.971 15.415 1.00 97.31 89 LEU A CA 1
ATOM 677 C C . LEU A 1 89 ? -6.078 2.685 15.954 1.00 97.31 89 LEU A C 1
ATOM 679 O O . LEU A 1 89 ? -5.033 2.247 15.462 1.00 97.31 89 LEU A O 1
ATOM 683 N N . SER A 1 90 ? -6.710 2.074 16.952 1.00 96.75 90 SER A N 1
ATOM 684 C CA . SER A 1 90 ? -6.201 0.842 17.549 1.00 96.75 90 SER A CA 1
ATOM 685 C C . SER A 1 90 ? -7.236 -0.270 17.609 1.00 96.75 90 SER A C 1
ATOM 687 O O . SER A 1 90 ? -8.448 -0.044 17.639 1.00 96.75 90 SER A O 1
ATOM 689 N N . ILE A 1 91 ? -6.717 -1.496 17.579 1.00 97.19 91 ILE A N 1
ATOM 690 C CA . ILE A 1 91 ? -7.470 -2.727 17.803 1.00 97.19 91 ILE A CA 1
ATOM 691 C C . ILE A 1 91 ? -6.665 -3.560 18.788 1.00 97.19 91 ILE A C 1
ATOM 693 O O . ILE A 1 91 ? -5.512 -3.870 18.492 1.00 97.19 91 ILE A O 1
ATOM 697 N N . THR A 1 92 ? -7.259 -3.956 19.907 1.00 96.75 92 THR A N 1
ATOM 698 C CA . THR A 1 92 ? -6.622 -4.832 20.901 1.00 96.75 92 THR A CA 1
ATOM 699 C C . THR A 1 92 ? -7.520 -6.022 21.176 1.00 96.75 92 THR A C 1
ATOM 701 O O . THR A 1 92 ? -8.701 -5.851 21.449 1.00 96.75 92 THR A O 1
ATOM 704 N N . GLU A 1 93 ? -6.974 -7.232 21.127 1.00 96.75 93 GLU A N 1
ATOM 705 C CA . GLU A 1 93 ? -7.703 -8.441 21.504 1.00 96.75 93 GLU A CA 1
ATOM 706 C C . GLU A 1 93 ? -7.331 -8.862 22.917 1.00 96.75 93 GLU A C 1
ATOM 708 O O . GLU A 1 93 ? -6.171 -8.768 23.336 1.00 96.75 93 GLU A O 1
ATOM 713 N N . ASN A 1 94 ? -8.313 -9.385 23.640 1.00 95.12 94 ASN A N 1
ATOM 714 C CA . ASN A 1 94 ? -8.072 -9.992 24.937 1.00 95.12 94 ASN A CA 1
ATOM 715 C C . ASN A 1 94 ? -7.252 -11.294 24.806 1.00 95.12 94 ASN A C 1
ATOM 717 O O . ASN A 1 94 ? -6.979 -11.802 23.711 1.00 95.12 94 ASN A O 1
ATOM 721 N N . HIS A 1 95 ? -6.810 -11.832 25.945 1.00 91.31 95 HIS A N 1
ATOM 722 C CA . HIS A 1 95 ? -5.859 -12.947 25.988 1.00 91.31 95 HIS A CA 1
ATOM 723 C C . HIS A 1 95 ? -6.349 -14.199 25.237 1.00 91.31 95 HIS A C 1
ATOM 725 O O . HIS A 1 95 ? -5.560 -14.824 24.533 1.00 91.31 95 HIS A O 1
ATOM 731 N N . ASP A 1 96 ? -7.635 -14.536 25.343 1.00 92.44 96 ASP A N 1
ATOM 732 C CA . ASP A 1 96 ? -8.248 -15.712 24.708 1.00 92.44 96 ASP A CA 1
ATOM 733 C C . ASP A 1 96 ? -8.848 -15.432 23.314 1.00 92.44 96 ASP A C 1
ATOM 735 O O . ASP A 1 96 ? -9.402 -16.339 22.696 1.00 92.44 96 ASP A O 1
ATOM 739 N N . ARG A 1 97 ? -8.722 -14.195 22.805 1.00 91.94 97 ARG A N 1
ATOM 740 C CA . ARG A 1 97 ? -9.261 -13.735 21.511 1.00 91.94 97 ARG A CA 1
ATOM 741 C C . ARG A 1 97 ? -10.789 -13.801 21.401 1.00 91.94 97 ARG A C 1
ATOM 743 O O . ARG A 1 97 ? -11.323 -13.755 20.293 1.00 91.94 97 ARG A O 1
ATOM 750 N N . SER A 1 98 ? -11.507 -13.892 22.519 1.00 91.94 98 SER A N 1
ATOM 751 C CA . SER A 1 98 ? -12.974 -13.871 22.524 1.00 91.94 98 SER A CA 1
ATOM 752 C C . SER A 1 98 ? -13.553 -12.464 22.339 1.00 91.94 98 SER A C 1
ATOM 754 O O . SER A 1 98 ? -14.712 -12.322 21.942 1.00 91.94 98 SER A O 1
ATOM 756 N N . GLN A 1 99 ? -12.759 -11.423 22.604 1.00 93.94 99 GLN A N 1
ATOM 757 C CA . GLN A 1 99 ? -13.167 -10.023 22.522 1.00 93.94 99 GLN A CA 1
ATOM 758 C C . GLN A 1 99 ? -12.074 -9.160 21.891 1.00 93.94 99 GLN A C 1
ATOM 760 O O . GLN A 1 99 ? -10.878 -9.408 22.060 1.00 93.94 99 GLN A O 1
ATOM 765 N N . ALA A 1 100 ? -12.505 -8.108 21.198 1.00 95.12 100 ALA A N 1
ATOM 766 C CA . ALA A 1 100 ? -11.631 -7.074 20.674 1.00 95.12 100 ALA A CA 1
ATOM 767 C C . ALA A 1 100 ? -12.181 -5.693 21.034 1.00 95.12 100 ALA A C 1
ATOM 769 O O . ALA A 1 100 ? -13.383 -5.449 20.925 1.00 95.12 100 ALA A O 1
ATOM 770 N N . GLU A 1 101 ? -11.290 -4.797 21.431 1.00 96.81 101 GLU A N 1
ATOM 771 C CA . GLU A 1 101 ? -11.554 -3.378 21.612 1.00 96.81 101 GLU A CA 1
ATOM 772 C C . GLU A 1 101 ? -11.086 -2.624 20.370 1.00 96.81 101 GLU A C 1
ATOM 774 O O . GLU A 1 101 ? -9.993 -2.874 19.859 1.00 96.81 101 GLU A O 1
ATOM 779 N N . ILE A 1 102 ? -11.919 -1.703 19.891 1.00 96.75 102 ILE A N 1
ATOM 780 C CA . ILE A 1 102 ? -11.576 -0.750 18.838 1.00 96.75 102 ILE A CA 1
ATOM 781 C C . ILE A 1 102 ? -11.591 0.632 19.473 1.00 96.75 102 ILE A C 1
ATOM 783 O O . ILE A 1 102 ? -12.609 1.025 20.040 1.00 96.75 102 ILE A O 1
ATOM 787 N N . CYS A 1 103 ? -10.494 1.372 19.354 1.00 96.62 103 CYS A N 1
ATOM 788 C CA . CYS A 1 103 ? -10.357 2.678 19.984 1.00 96.62 103 CYS A CA 1
ATOM 789 C C . CYS A 1 103 ? -9.932 3.745 18.966 1.00 96.62 103 CYS A C 1
ATOM 791 O O . CYS A 1 103 ? -9.105 3.501 18.080 1.00 96.62 103 CYS A O 1
ATOM 793 N N . ILE A 1 104 ? -10.543 4.927 19.104 1.00 96.81 104 ILE A N 1
ATOM 794 C CA . ILE A 1 104 ? -10.096 6.171 18.480 1.00 96.81 104 ILE A CA 1
ATOM 795 C C . ILE A 1 104 ? -9.574 7.065 19.601 1.00 96.81 104 ILE A C 1
ATOM 797 O O . ILE A 1 104 ? -10.300 7.316 20.562 1.00 96.81 104 ILE A O 1
ATOM 801 N N . SER A 1 105 ? -8.342 7.550 19.478 1.00 95.06 105 SER A N 1
ATOM 802 C CA . SER A 1 105 ? -7.713 8.398 20.496 1.00 95.06 105 SER A CA 1
ATOM 803 C C . SER A 1 105 ? -7.229 9.730 19.931 1.00 95.06 105 SER A C 1
ATOM 805 O O . SER A 1 105 ? -6.841 9.829 18.767 1.00 95.06 105 SER A O 1
ATOM 807 N N . ALA A 1 106 ? -7.250 10.763 20.767 1.00 92.88 106 ALA A N 1
ATOM 808 C CA . ALA A 1 106 ? -6.747 12.093 20.457 1.00 92.88 106 ALA A CA 1
ATOM 809 C C . ALA A 1 106 ? -6.190 12.718 21.752 1.00 92.88 106 ALA A C 1
ATOM 811 O O . ALA A 1 106 ? -6.905 12.722 22.757 1.00 92.88 106 ALA A O 1
ATOM 812 N N . PRO A 1 107 ? -4.932 13.191 21.774 1.00 90.38 107 PRO A N 1
ATOM 813 C CA . PRO A 1 107 ? -3.914 13.045 20.740 1.00 90.38 107 PRO A CA 1
ATOM 814 C C . PRO A 1 107 ? -3.463 11.584 20.662 1.00 90.38 107 PRO A C 1
ATOM 816 O O . PRO A 1 107 ? -3.590 10.814 21.616 1.00 90.38 107 PRO A O 1
ATOM 819 N N . VAL A 1 108 ? -2.899 11.183 19.528 1.00 92.44 108 VAL A N 1
ATOM 820 C CA . VAL A 1 108 ? -2.337 9.837 19.414 1.00 92.44 108 VAL A CA 1
ATOM 821 C C . VAL A 1 108 ? -1.015 9.726 20.179 1.00 92.44 108 VAL A C 1
ATOM 823 O O . VAL A 1 108 ? -0.018 10.371 19.846 1.00 92.44 108 VAL A O 1
ATOM 826 N N . VAL A 1 109 ? -1.008 8.860 21.191 1.00 93.88 109 VAL A N 1
ATOM 827 C CA . VAL A 1 109 ? 0.192 8.435 21.918 1.00 93.88 109 VAL A CA 1
ATOM 828 C C . VAL A 1 109 ? 0.215 6.913 21.934 1.00 93.88 109 VAL A C 1
ATOM 830 O O . VAL A 1 109 ? -0.478 6.285 22.730 1.00 93.88 109 VAL A O 1
ATOM 833 N N . ARG A 1 110 ? 0.976 6.305 21.018 1.00 95.00 110 ARG A N 1
ATOM 834 C CA . ARG A 1 110 ? 1.101 4.844 20.950 1.00 95.00 110 ARG A CA 1
ATOM 835 C C . ARG A 1 110 ? 1.917 4.331 22.126 1.00 95.00 110 ARG A C 1
ATOM 837 O O . ARG A 1 110 ? 2.990 4.856 22.431 1.00 95.00 110 ARG A O 1
ATOM 844 N N . GLU A 1 111 ? 1.421 3.278 22.758 1.00 92.88 111 GLU A N 1
ATOM 845 C CA . GLU A 1 111 ? 2.061 2.671 23.916 1.00 92.88 111 GLU A CA 1
ATOM 846 C C . GLU A 1 111 ? 3.281 1.847 23.514 1.00 92.88 111 GLU A C 1
ATOM 848 O O . GLU A 1 111 ? 3.148 0.885 22.751 1.00 92.88 111 GLU A O 1
ATOM 853 N N . ILE A 1 112 ? 4.423 2.135 24.147 1.00 91.69 112 ILE A N 1
ATOM 854 C CA . ILE A 1 112 ? 5.680 1.370 24.092 1.00 91.69 112 ILE A CA 1
ATOM 855 C C . ILE A 1 112 ? 6.348 1.404 22.713 1.00 91.69 112 ILE A C 1
ATOM 857 O O . ILE A 1 112 ? 7.497 1.835 22.614 1.00 91.69 112 ILE A O 1
ATOM 861 N N . THR A 1 113 ? 5.656 0.975 21.657 1.00 94.00 113 THR A N 1
ATOM 862 C CA . THR A 1 113 ? 6.203 0.838 20.308 1.00 94.00 113 THR A CA 1
ATOM 863 C C . THR A 1 113 ? 5.373 1.552 19.247 1.00 94.00 113 THR A C 1
ATOM 865 O O . THR A 1 113 ? 4.189 1.841 19.411 1.00 94.00 113 THR A O 1
ATOM 868 N N . GLN A 1 114 ? 6.030 1.823 18.127 1.00 94.44 114 GLN A N 1
ATOM 869 C CA . GLN A 1 114 ? 5.460 2.315 16.890 1.00 94.44 114 GLN A CA 1
ATOM 870 C C . GLN A 1 114 ? 6.025 1.529 15.709 1.00 94.44 114 GLN A C 1
ATOM 872 O O . GLN A 1 114 ? 7.139 1.005 15.762 1.00 94.44 114 GLN A O 1
ATOM 877 N N . TYR A 1 115 ? 5.276 1.499 14.611 1.00 94.19 115 TYR A N 1
ATOM 878 C CA . TYR A 1 115 ? 5.783 0.974 13.356 1.00 94.19 115 TYR A CA 1
ATOM 879 C C . TYR A 1 115 ? 6.729 1.966 12.668 1.00 94.19 115 TYR A C 1
ATOM 881 O O . TYR A 1 115 ? 6.398 3.138 12.471 1.00 94.19 115 TYR A O 1
ATOM 889 N N . THR A 1 116 ? 7.895 1.475 12.250 1.00 92.69 116 THR A N 1
ATOM 890 C CA . THR A 1 116 ? 8.839 2.166 11.366 1.00 92.69 116 THR A CA 1
ATOM 891 C C . THR A 1 116 ? 9.379 1.182 10.332 1.00 92.69 116 THR A C 1
ATOM 893 O O . THR A 1 116 ? 10.128 0.283 10.694 1.00 92.69 116 THR A O 1
ATOM 896 N N . LEU A 1 117 ? 9.025 1.349 9.055 1.00 90.94 117 LEU A N 1
ATOM 897 C CA . LEU A 1 117 ? 9.626 0.668 7.894 1.00 90.94 117 LEU A CA 1
ATOM 898 C C . LEU A 1 117 ? 10.078 -0.794 8.149 1.00 90.94 117 LEU A C 1
ATOM 900 O O . LEU A 1 117 ? 11.269 -1.081 8.261 1.00 90.94 117 LEU A O 1
ATOM 904 N N . CYS A 1 118 ? 9.114 -1.717 8.204 1.00 92.38 118 CYS A N 1
ATOM 905 C CA . CYS A 1 118 ? 9.316 -3.148 8.493 1.00 92.38 118 CYS A CA 1
ATOM 906 C C . CYS A 1 118 ? 9.798 -3.490 9.920 1.00 92.38 118 CYS A C 1
ATOM 908 O O . CYS A 1 118 ? 10.310 -4.586 10.131 1.00 92.38 118 CYS A O 1
ATOM 910 N N . ASN A 1 119 ? 9.629 -2.585 10.887 1.00 93.31 119 ASN A N 1
ATOM 911 C CA . ASN A 1 119 ? 9.860 -2.829 12.311 1.00 93.31 119 ASN A CA 1
ATOM 912 C C . ASN A 1 119 ? 8.660 -2.322 13.126 1.00 93.31 119 ASN A C 1
ATOM 914 O O . ASN A 1 119 ? 8.438 -1.116 13.206 1.00 93.31 119 ASN A O 1
ATOM 918 N N . ASN A 1 120 ? 7.904 -3.227 13.746 1.00 92.44 120 ASN A N 1
ATOM 919 C CA . ASN A 1 120 ? 6.735 -2.929 14.582 1.00 92.44 120 ASN A CA 1
ATOM 920 C C . ASN A 1 120 ? 7.093 -2.795 16.078 1.00 92.44 120 ASN A C 1
ATOM 922 O O . ASN A 1 120 ? 6.223 -2.615 16.933 1.00 92.44 120 ASN A O 1
ATOM 926 N N . SER A 1 121 ? 8.384 -2.903 16.397 1.00 91.94 121 SER A N 1
ATOM 927 C CA . SER A 1 121 ? 8.939 -2.893 17.752 1.00 91.94 121 SER A CA 1
ATOM 928 C C . SER A 1 121 ? 9.800 -1.657 18.038 1.00 91.94 121 SER A C 1
ATOM 930 O O . SER A 1 121 ? 10.459 -1.595 19.076 1.00 91.94 121 SER A O 1
ATOM 932 N N . ALA A 1 122 ? 9.835 -0.672 17.134 1.00 94.19 122 ALA A N 1
ATOM 933 C CA . ALA A 1 122 ? 10.572 0.564 17.372 1.00 94.19 122 ALA A CA 1
ATOM 934 C C . ALA A 1 122 ? 9.942 1.331 18.547 1.00 94.19 122 ALA A C 1
ATOM 936 O O . ALA A 1 122 ? 8.716 1.404 18.602 1.00 94.19 122 ALA A O 1
ATOM 937 N N . PRO A 1 123 ? 10.721 1.914 19.477 1.00 95.94 123 PRO A N 1
ATOM 938 C CA . PRO A 1 123 ? 10.162 2.682 20.586 1.00 95.94 123 PRO A CA 1
ATOM 939 C C . PRO A 1 123 ? 9.252 3.812 20.100 1.00 95.94 123 PRO A C 1
ATOM 941 O O . PRO A 1 123 ? 9.589 4.515 19.144 1.00 95.94 123 PRO A O 1
ATOM 944 N N . SER A 1 124 ? 8.105 3.986 20.759 1.00 95.62 124 SER A N 1
ATOM 945 C CA . SER A 1 124 ? 7.191 5.087 20.458 1.00 95.62 124 SER A CA 1
ATOM 946 C C . SER A 1 124 ? 7.887 6.424 20.702 1.00 95.62 124 SER A C 1
ATOM 948 O O . SER A 1 124 ? 8.456 6.660 21.768 1.00 95.62 124 SER A O 1
ATOM 950 N N . THR A 1 125 ? 7.848 7.297 19.698 1.00 94.69 125 THR A N 1
ATOM 951 C CA . THR A 1 125 ? 8.356 8.675 19.791 1.00 94.69 125 THR A CA 1
ATOM 952 C C . THR A 1 125 ? 7.219 9.690 19.877 1.00 94.69 125 THR A C 1
ATOM 954 O O . THR A 1 125 ? 7.446 10.889 19.706 1.00 94.69 125 THR A O 1
ATOM 957 N N . ASP A 1 126 ? 5.990 9.212 20.074 1.00 94.12 126 ASP A N 1
ATOM 958 C CA . ASP A 1 126 ? 4.809 10.057 20.174 1.00 94.12 126 ASP A CA 1
ATOM 959 C C . ASP A 1 126 ? 4.887 10.934 21.429 1.00 94.12 126 ASP A C 1
ATOM 961 O O . ASP A 1 126 ? 5.375 10.513 22.479 1.00 94.12 126 ASP A O 1
ATOM 965 N N . LYS A 1 127 ? 4.404 12.172 21.314 1.00 89.44 127 LYS A N 1
ATOM 966 C CA . LYS A 1 127 ? 4.355 13.132 22.418 1.00 89.44 127 LYS A CA 1
ATOM 967 C C . LYS A 1 127 ? 2.897 13.418 22.766 1.00 89.44 127 LYS A C 1
ATOM 969 O O . LYS A 1 127 ? 2.111 13.613 21.836 1.00 89.44 127 LYS A O 1
ATOM 974 N N . PRO A 1 128 ? 2.532 13.459 24.058 1.00 89.25 128 PRO A N 1
ATOM 975 C CA . PRO A 1 128 ? 1.204 13.898 24.453 1.00 89.25 128 PRO A CA 1
ATOM 976 C C . PRO A 1 128 ? 1.003 15.374 24.087 1.00 89.25 128 PRO A C 1
ATOM 978 O O . PRO A 1 128 ? 1.968 16.133 23.963 1.00 89.25 128 PRO A O 1
ATOM 981 N N . ALA A 1 129 ? -0.256 15.770 23.929 1.00 87.69 129 ALA A N 1
ATOM 982 C CA . ALA A 1 129 ? -0.643 17.172 23.922 1.00 87.69 129 ALA A CA 1
ATOM 983 C C . ALA A 1 129 ? -0.725 17.671 25.370 1.00 87.69 129 ALA A C 1
ATOM 985 O O . ALA A 1 129 ? -1.064 16.909 26.277 1.00 87.69 129 ALA A O 1
ATOM 986 N N . ASP A 1 130 ? -0.389 18.940 25.564 1.00 88.31 130 ASP A N 1
ATOM 987 C CA . ASP A 1 130 ? -0.498 19.627 26.847 1.00 88.31 130 ASP A CA 1
ATOM 988 C C . ASP A 1 130 ? -1.822 20.392 26.856 1.00 88.31 130 ASP A C 1
ATOM 990 O O . ASP A 1 130 ? -1.932 21.411 26.176 1.00 88.31 130 ASP A O 1
ATOM 994 N N . TYR A 1 131 ? -2.837 19.844 27.532 1.00 85.88 131 TYR A N 1
ATOM 995 C CA . TYR A 1 131 ? -4.168 20.447 27.581 1.00 85.88 131 TYR A CA 1
ATOM 996 C C . TYR A 1 131 ? -4.337 21.341 28.803 1.00 85.88 131 TYR A C 1
ATOM 998 O O . TYR A 1 131 ? -4.132 20.915 29.944 1.00 85.88 131 TYR A O 1
ATOM 1006 N N . GLY A 1 132 ? -4.789 22.568 28.563 1.00 88.88 132 GLY A N 1
ATOM 1007 C CA . GLY A 1 132 ? -5.178 23.505 29.608 1.00 88.88 132 GLY A CA 1
ATOM 1008 C C . GLY A 1 132 ? -6.593 23.251 30.152 1.00 88.88 132 GLY A C 1
ATOM 1009 O O . GLY A 1 132 ? -7.431 22.641 29.483 1.00 88.88 132 GLY A O 1
ATOM 1010 N N . PRO A 1 133 ? -6.923 23.758 31.357 1.00 92.31 133 PRO A N 1
ATOM 1011 C CA . PRO A 1 133 ? -8.295 23.747 31.855 1.00 92.31 133 PRO A CA 1
ATOM 1012 C C . PRO A 1 133 ? -9.262 24.428 30.875 1.00 92.31 133 PRO A C 1
ATOM 1014 O O . PRO A 1 133 ? -9.076 25.590 30.520 1.00 92.31 133 PRO A O 1
ATOM 1017 N N . GLY A 1 134 ? -10.315 23.712 30.477 1.00 90.88 134 GLY A N 1
ATOM 1018 C CA . GLY A 1 134 ? -11.334 24.207 29.546 1.00 90.88 134 GLY A CA 1
ATOM 1019 C C . GLY A 1 134 ? -11.036 23.956 28.065 1.00 90.88 134 GLY A C 1
ATOM 1020 O O . GLY A 1 134 ? -11.878 24.286 27.235 1.00 90.88 134 GLY A O 1
ATOM 1021 N N . GLU A 1 135 ? -9.890 23.364 27.720 1.00 89.81 135 GLU A N 1
ATOM 1022 C CA . GLU A 1 135 ? -9.659 22.873 26.361 1.00 89.81 135 GLU A CA 1
ATOM 1023 C C . GLU A 1 135 ? -10.439 21.578 26.105 1.00 89.81 135 GLU A C 1
ATOM 1025 O O . GLU A 1 135 ? -10.571 20.718 26.978 1.00 89.81 135 GLU A O 1
ATOM 1030 N N . GLU A 1 136 ? -10.964 21.446 24.888 1.00 89.06 136 GLU A N 1
ATOM 1031 C CA . GLU A 1 136 ? -11.802 20.323 24.480 1.00 89.06 136 GLU A CA 1
ATOM 1032 C C . GLU A 1 136 ? -11.132 19.498 23.383 1.00 89.06 136 GLU A C 1
ATOM 1034 O O . GLU A 1 136 ? -10.563 20.029 22.425 1.00 89.06 136 GLU A O 1
ATOM 1039 N N . VAL A 1 137 ? -11.288 18.179 23.483 1.00 89.06 137 VAL A N 1
ATOM 1040 C CA . VAL A 1 137 ? -10.909 17.231 22.435 1.00 89.06 137 VAL A CA 1
ATOM 1041 C C . VAL A 1 137 ? -12.176 16.725 21.764 1.00 89.06 137 VAL A C 1
ATOM 1043 O O . VAL A 1 137 ? -13.018 16.089 22.396 1.00 89.06 137 VAL A O 1
ATOM 1046 N N . ASN A 1 138 ? -12.310 17.004 20.470 1.00 91.69 138 ASN A N 1
ATOM 1047 C CA . ASN A 1 138 ? -13.500 16.678 19.695 1.00 91.69 138 ASN A CA 1
ATOM 1048 C C . ASN A 1 138 ? -13.177 15.606 18.649 1.00 91.69 138 ASN A C 1
ATOM 1050 O O . ASN A 1 138 ? -12.506 15.875 17.653 1.00 91.69 138 ASN A O 1
ATOM 1054 N N . ILE A 1 139 ? -13.698 14.392 18.846 1.00 94.19 139 ILE A N 1
ATOM 1055 C CA . ILE A 1 139 ? -13.555 13.285 17.892 1.00 94.19 139 ILE A CA 1
ATOM 1056 C C . ILE A 1 139 ? -14.881 13.095 17.153 1.00 94.19 139 ILE A C 1
ATOM 1058 O O . ILE A 1 139 ? -15.841 12.550 17.697 1.00 94.19 139 ILE A O 1
ATOM 1062 N N . LEU A 1 140 ? -14.931 13.518 15.889 1.00 95.31 140 LEU A N 1
ATOM 1063 C CA . LEU A 1 140 ? -16.057 13.222 15.006 1.00 95.31 140 LEU A CA 1
ATOM 1064 C C . LEU A 1 140 ? -15.867 11.848 14.357 1.00 95.31 140 LEU A C 1
ATOM 1066 O O . LEU A 1 140 ? -14.949 11.654 13.557 1.00 95.31 140 LEU A O 1
ATOM 1070 N N . PHE A 1 141 ? -16.784 10.928 14.641 1.00 96.19 141 PHE A N 1
ATOM 1071 C CA . PHE A 1 141 ? -16.787 9.588 14.067 1.00 96.19 141 PHE A CA 1
ATOM 1072 C C . PHE A 1 141 ? -18.174 9.182 13.561 1.00 96.19 141 PHE A C 1
ATOM 1074 O O . PHE A 1 141 ? -19.198 9.763 13.921 1.00 96.19 141 PHE A O 1
ATOM 1081 N N . LYS A 1 142 ? -18.201 8.160 12.707 1.00 97.19 142 LYS A N 1
ATOM 1082 C CA . LYS A 1 142 ? -19.419 7.556 12.168 1.00 97.19 142 LYS A CA 1
ATOM 1083 C C . LYS A 1 142 ? -19.297 6.045 12.201 1.00 97.19 142 LYS A C 1
ATOM 1085 O O . LYS A 1 142 ? -18.345 5.494 11.654 1.00 97.19 142 LYS A O 1
ATOM 1090 N N . THR A 1 143 ? -20.284 5.380 12.783 1.00 97.56 143 THR A N 1
ATOM 1091 C CA . THR A 1 143 ? -20.388 3.922 12.776 1.00 97.56 143 THR A CA 1
ATOM 1092 C C . THR A 1 143 ? -21.434 3.462 11.765 1.00 97.56 143 THR A C 1
ATOM 1094 O O . THR A 1 143 ? -22.462 4.108 11.572 1.00 97.56 143 THR A O 1
ATOM 1097 N N . ILE A 1 144 ? -21.157 2.350 11.090 1.00 98.00 144 ILE A N 1
ATOM 1098 C CA . ILE A 1 144 ? -22.087 1.663 10.195 1.00 98.00 144 ILE A CA 1
ATOM 1099 C C . ILE A 1 144 ? -22.091 0.195 10.591 1.00 98.00 144 ILE A C 1
ATOM 1101 O O . ILE A 1 144 ? -21.090 -0.498 10.423 1.00 98.00 144 ILE A O 1
ATOM 1105 N N . GLU A 1 145 ? -23.228 -0.275 11.079 1.00 97.94 145 GLU A N 1
ATOM 1106 C CA . GLU A 1 145 ? -23.480 -1.681 11.369 1.00 97.94 145 GLU A CA 1
ATOM 1107 C C . GLU A 1 145 ? -24.406 -2.261 10.298 1.00 97.94 145 GLU A C 1
ATOM 1109 O O . GLU A 1 145 ? -25.318 -1.582 9.814 1.00 97.94 145 GLU A O 1
ATOM 1114 N N . PHE A 1 146 ? -24.147 -3.493 9.867 1.00 98.25 146 PHE A N 1
ATOM 1115 C CA . PHE A 1 146 ? -24.929 -4.130 8.815 1.00 98.25 146 PHE A CA 1
ATOM 1116 C C . PHE A 1 146 ? -24.850 -5.655 8.883 1.00 98.25 146 PHE A C 1
ATOM 1118 O O . PHE A 1 146 ? -23.847 -6.231 9.298 1.00 98.25 146 PHE A O 1
ATOM 1125 N N . ASN A 1 147 ? -25.893 -6.308 8.375 1.00 98.12 147 ASN A N 1
ATOM 1126 C CA . ASN A 1 147 ? -25.860 -7.735 8.067 1.00 98.12 147 ASN A CA 1
ATOM 1127 C C . ASN A 1 147 ? -25.321 -7.949 6.645 1.00 98.12 147 ASN A C 1
ATOM 1129 O O . ASN A 1 147 ? -25.565 -7.135 5.748 1.00 98.12 147 ASN A O 1
ATOM 1133 N N . GLY A 1 148 ? -24.584 -9.036 6.441 1.00 96.44 148 GLY A N 1
ATOM 1134 C CA . GLY A 1 148 ? -23.965 -9.394 5.170 1.00 96.44 148 GLY A CA 1
ATOM 1135 C C . GLY A 1 148 ? -23.440 -10.826 5.177 1.00 96.44 148 GLY A C 1
ATOM 1136 O O . GLY A 1 148 ? -22.681 -11.233 6.055 1.00 96.44 148 GLY A O 1
ATOM 1137 N N . ASP A 1 149 ? -23.816 -11.589 4.164 1.00 96.19 149 ASP A N 1
ATOM 1138 C CA . ASP A 1 149 ? -23.460 -12.999 3.999 1.00 96.19 149 ASP A CA 1
ATOM 1139 C C . ASP A 1 149 ? -22.023 -13.219 3.503 1.00 96.19 149 ASP A C 1
ATOM 1141 O O . ASP A 1 149 ? -21.476 -14.309 3.660 1.00 96.19 149 ASP A O 1
ATOM 1145 N N . THR A 1 150 ? -21.398 -12.181 2.943 1.00 97.31 150 THR A N 1
ATOM 1146 C CA . THR A 1 150 ? -20.044 -12.236 2.389 1.00 97.31 150 THR A CA 1
ATOM 1147 C C . THR A 1 150 ? -19.187 -11.048 2.817 1.00 97.31 150 THR A C 1
ATOM 1149 O O . THR A 1 150 ? -19.676 -9.948 3.088 1.00 97.31 150 THR A O 1
ATOM 1152 N N . LEU A 1 151 ? -17.861 -11.234 2.786 1.00 96.19 151 LEU A N 1
ATOM 1153 C CA . LEU A 1 151 ? -16.892 -10.153 3.007 1.00 96.19 151 LEU A CA 1
ATOM 1154 C C . LEU A 1 151 ? -17.090 -8.987 2.021 1.00 96.19 151 LEU A C 1
ATOM 1156 O O . LEU A 1 151 ? -16.803 -7.838 2.350 1.00 96.19 151 LEU A O 1
ATOM 1160 N N . ASN A 1 152 ? -17.618 -9.257 0.824 1.00 97.19 152 ASN A N 1
ATOM 1161 C CA . ASN A 1 152 ? -17.896 -8.223 -0.166 1.00 97.19 152 ASN A CA 1
ATOM 1162 C C . ASN A 1 152 ? -18.863 -7.147 0.362 1.00 97.19 152 ASN A C 1
ATOM 1164 O O . ASN A 1 152 ? -18.696 -5.969 0.045 1.00 97.19 152 ASN A O 1
ATOM 1168 N N . CYS A 1 153 ? -19.811 -7.507 1.235 1.00 97.31 153 CYS A N 1
ATOM 1169 C CA . CYS A 1 153 ? -20.708 -6.543 1.875 1.00 97.31 153 CYS A CA 1
ATOM 1170 C C . CYS A 1 153 ? -19.937 -5.452 2.639 1.00 97.31 153 CYS A C 1
ATOM 1172 O O . CYS A 1 153 ? -20.317 -4.282 2.569 1.00 97.31 153 CYS A O 1
ATOM 1174 N N . LEU A 1 154 ? -18.820 -5.801 3.295 1.00 97.56 154 LEU A N 1
ATOM 1175 C CA . LEU A 1 154 ? -17.948 -4.835 3.972 1.00 97.56 154 LEU A CA 1
ATOM 1176 C C . LEU A 1 154 ? -17.369 -3.820 2.989 1.00 97.56 154 LEU A C 1
ATOM 1178 O O . LEU A 1 154 ? -17.414 -2.619 3.249 1.00 97.56 154 LEU A O 1
ATOM 1182 N N . PHE A 1 155 ? -16.861 -4.279 1.844 1.00 97.00 155 PHE A N 1
ATOM 1183 C CA . PHE A 1 155 ? -16.281 -3.392 0.836 1.00 97.00 155 PHE A CA 1
ATOM 1184 C C . PHE A 1 155 ? -17.331 -2.517 0.151 1.00 97.00 155 PHE A C 1
ATOM 1186 O O . PHE A 1 155 ? -17.052 -1.352 -0.140 1.00 97.00 155 PHE A O 1
ATOM 1193 N N . VAL A 1 156 ? -18.542 -3.035 -0.070 1.00 97.69 156 VAL A N 1
ATOM 1194 C CA . VAL A 1 156 ? -19.667 -2.248 -0.592 1.00 97.69 156 VAL A CA 1
ATOM 1195 C C . VAL A 1 156 ? -20.020 -1.126 0.384 1.00 97.69 156 VAL A C 1
ATOM 1197 O O . VAL A 1 156 ? -20.032 0.041 -0.009 1.00 97.69 156 VAL A O 1
ATOM 1200 N N . LYS A 1 157 ? -20.228 -1.444 1.669 1.00 97.88 157 LYS A N 1
ATOM 1201 C CA . LYS A 1 157 ? -20.533 -0.439 2.699 1.00 97.88 157 LYS A CA 1
ATOM 1202 C C . LYS A 1 157 ? -19.396 0.557 2.888 1.00 97.88 157 LYS A C 1
ATOM 1204 O O . LYS A 1 157 ? -19.652 1.755 2.984 1.00 97.88 157 LYS A O 1
ATOM 1209 N N . TYR A 1 158 ? -18.150 0.091 2.850 1.00 97.12 158 TYR A N 1
ATOM 1210 C CA . TYR A 1 158 ? -16.986 0.967 2.883 1.00 97.12 158 TYR A CA 1
ATOM 1211 C C . TYR A 1 158 ? -17.015 1.971 1.728 1.00 97.12 158 TYR A C 1
ATOM 1213 O O . TYR A 1 158 ? -16.922 3.172 1.957 1.00 97.12 158 TYR A O 1
ATOM 1221 N N . ASN A 1 159 ? -17.205 1.510 0.489 1.00 97.06 159 ASN A N 1
ATOM 1222 C CA . ASN A 1 159 ? -17.205 2.394 -0.675 1.00 97.06 159 ASN A CA 1
ATOM 1223 C C . ASN A 1 159 ? -18.389 3.366 -0.709 1.00 97.06 159 ASN A C 1
ATOM 1225 O O . ASN A 1 159 ? -18.214 4.480 -1.196 1.00 97.06 159 ASN A O 1
ATOM 1229 N N . MET A 1 160 ? -19.551 2.972 -0.182 1.00 97.38 160 MET A N 1
ATOM 1230 C CA . MET A 1 160 ? -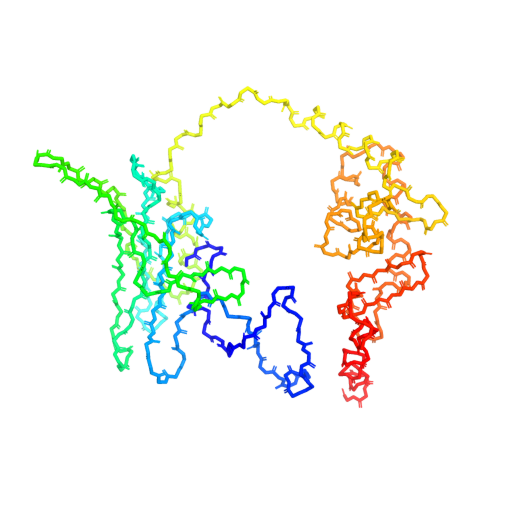20.712 3.857 -0.050 1.00 97.38 160 MET A CA 1
ATOM 1231 C C . MET A 1 160 ? -20.454 5.014 0.922 1.00 97.38 160 MET A C 1
ATOM 1233 O O . MET A 1 160 ? -20.887 6.127 0.650 1.00 97.38 160 MET A O 1
ATOM 1237 N N . HIS A 1 161 ? -19.739 4.760 2.024 1.00 96.56 161 HIS A N 1
ATOM 1238 C CA . HIS A 1 161 ? -19.599 5.710 3.136 1.00 96.56 161 HIS A CA 1
ATOM 1239 C C . HIS A 1 161 ? -18.220 6.373 3.254 1.00 96.56 161 HIS A C 1
ATOM 1241 O O . HIS A 1 161 ? -18.057 7.298 4.048 1.00 96.56 161 HIS A O 1
ATOM 1247 N N . LYS A 1 162 ? -17.218 5.948 2.469 1.00 94.06 162 LYS A N 1
ATOM 1248 C CA . LYS A 1 162 ? -15.826 6.427 2.596 1.00 94.06 162 LYS A CA 1
ATOM 1249 C C . LYS A 1 162 ? -15.667 7.944 2.488 1.00 94.06 162 LYS A C 1
ATOM 1251 O O . LYS A 1 162 ? -14.704 8.477 3.017 1.00 94.06 162 LYS A O 1
ATOM 1256 N N . ASN A 1 163 ? -16.594 8.637 1.829 1.00 92.56 163 ASN A N 1
ATOM 1257 C CA . ASN A 1 163 ? -16.525 10.085 1.644 1.00 92.56 163 ASN A CA 1
ATOM 1258 C C . ASN A 1 163 ? -17.380 10.880 2.644 1.00 92.56 163 ASN A C 1
ATOM 1260 O O . ASN A 1 163 ? -17.313 12.103 2.628 1.00 92.56 163 ASN A O 1
ATOM 1264 N N . ASP A 1 164 ? -18.154 10.226 3.517 1.00 93.94 164 ASP A N 1
ATOM 1265 C CA . ASP A 1 164 ? -19.160 10.895 4.359 1.00 93.94 164 ASP A CA 1
ATOM 1266 C C . ASP A 1 164 ? -18.552 11.870 5.374 1.00 93.94 164 ASP A C 1
ATOM 1268 O O . ASP A 1 164 ? -19.167 12.880 5.706 1.00 93.94 164 ASP A O 1
ATOM 1272 N N . LEU A 1 165 ? -17.346 11.563 5.862 1.00 91.75 165 LEU A N 1
ATOM 1273 C CA . LEU A 1 165 ? -16.587 12.409 6.788 1.00 91.75 165 LEU A CA 1
ATOM 1274 C C . LEU A 1 165 ? -15.389 13.086 6.117 1.00 91.75 165 LEU A C 1
ATOM 1276 O O . LEU A 1 165 ? -14.647 13.807 6.769 1.00 91.75 165 LEU A O 1
ATOM 1280 N N . MET A 1 166 ? -15.139 12.854 4.828 1.00 84.19 166 MET A N 1
ATOM 1281 C CA . MET A 1 166 ? -13.955 13.441 4.208 1.00 84.19 166 MET A CA 1
ATOM 1282 C C . MET A 1 166 ? -14.172 14.936 3.982 1.00 84.19 166 MET A C 1
ATOM 1284 O O . MET A 1 166 ? -15.178 15.328 3.381 1.00 84.19 166 MET A O 1
ATOM 1288 N N . PRO A 1 167 ? -13.240 15.798 4.432 1.00 83.50 167 PRO A N 1
ATOM 1289 C CA . PRO A 1 167 ? -13.349 17.216 4.156 1.00 83.50 167 PRO A CA 1
ATOM 1290 C C . PRO A 1 167 ? -13.335 17.423 2.643 1.00 83.50 167 PRO A C 1
ATOM 1292 O O . PRO A 1 167 ? -12.610 16.741 1.912 1.00 83.50 167 PRO A O 1
ATOM 1295 N N . LYS A 1 168 ? -14.111 18.399 2.163 1.00 82.50 168 LYS A N 1
ATOM 1296 C CA . LYS A 1 168 ? -14.037 18.790 0.755 1.00 82.50 168 LYS A CA 1
ATOM 1297 C C . LYS A 1 168 ? -12.582 19.155 0.440 1.00 82.50 168 LYS A C 1
ATOM 1299 O O . LYS A 1 168 ? -12.017 20.002 1.143 1.00 82.50 168 LYS A O 1
ATOM 1304 N N . PRO A 1 169 ? -11.960 18.535 -0.576 1.00 78.12 169 PRO A N 1
ATOM 1305 C CA . PRO A 1 169 ? -10.576 18.824 -0.899 1.00 78.12 169 PRO A CA 1
ATOM 1306 C C . PRO A 1 169 ? -10.445 20.311 -1.222 1.00 78.12 169 PRO A C 1
ATOM 1308 O O . PRO A 1 169 ? -11.187 20.855 -2.042 1.00 78.12 169 PRO A O 1
ATOM 1311 N N . LYS A 1 170 ? -9.500 20.986 -0.563 1.00 81.38 170 LYS A N 1
ATOM 1312 C CA . LYS A 1 170 ? -9.147 22.358 -0.928 1.00 81.38 170 LYS A CA 1
ATOM 1313 C C . LYS A 1 170 ? -8.518 22.318 -2.315 1.00 81.38 170 LYS A C 1
ATOM 1315 O O . LYS A 1 170 ? -7.508 21.639 -2.507 1.00 81.38 170 LYS A O 1
ATOM 1320 N N . VAL A 1 171 ? -9.102 23.045 -3.265 1.00 79.06 171 VAL A N 1
ATOM 1321 C CA . VAL A 1 171 ? -8.502 23.232 -4.588 1.00 79.06 171 VAL A CA 1
ATOM 1322 C C . VAL A 1 171 ? -7.167 23.938 -4.383 1.00 79.06 171 VAL A C 1
ATOM 1324 O O . VAL A 1 171 ? -7.116 25.069 -3.902 1.00 79.06 171 VAL A O 1
ATOM 1327 N N . ARG A 1 172 ? -6.075 23.243 -4.692 1.00 80.00 172 ARG A N 1
ATOM 1328 C CA . ARG A 1 172 ? -4.737 23.831 -4.699 1.00 80.00 172 ARG A CA 1
ATOM 1329 C C . ARG A 1 172 ? -4.478 24.388 -6.095 1.00 80.00 172 ARG A C 1
ATOM 1331 O O . ARG A 1 172 ? -4.858 23.757 -7.079 1.00 80.00 172 ARG A O 1
ATOM 1338 N N . GLN A 1 173 ? -3.822 25.543 -6.181 1.00 80.88 173 GLN A N 1
ATOM 1339 C CA . GLN A 1 173 ? -3.322 26.086 -7.447 1.00 80.88 173 GLN A CA 1
ATOM 1340 C C . GLN A 1 173 ? -2.107 25.266 -7.898 1.00 80.88 173 GLN A C 1
ATOM 1342 O O . GLN A 1 173 ? -0.960 25.655 -7.705 1.00 80.88 173 GLN A O 1
ATOM 1347 N N . LEU A 1 174 ? -2.370 24.066 -8.406 1.00 84.06 174 LEU A N 1
ATOM 1348 C CA . LEU A 1 174 ? -1.366 23.174 -8.968 1.00 84.06 174 LEU A CA 1
ATOM 1349 C C . LEU A 1 174 ? -1.361 23.318 -10.487 1.00 84.06 174 LEU A C 1
ATOM 1351 O O . LEU A 1 174 ? -2.371 23.688 -11.088 1.00 84.06 174 LEU A O 1
ATOM 1355 N N . LEU A 1 175 ? -0.225 22.994 -11.105 1.00 88.69 175 LEU A N 1
ATOM 1356 C CA . LEU A 1 175 ? -0.165 22.839 -12.553 1.00 88.69 175 LEU A CA 1
ATOM 1357 C C . LEU A 1 175 ? -1.217 21.808 -13.003 1.00 88.69 175 LEU A C 1
ATOM 1359 O O . LEU A 1 175 ? -1.390 20.785 -12.328 1.00 88.69 175 LEU A O 1
ATOM 1363 N N . PRO A 1 176 ? -1.918 22.045 -14.127 1.00 90.19 176 PRO A N 1
ATOM 1364 C CA . PRO A 1 176 ? -2.811 21.048 -14.698 1.00 90.19 176 PRO A CA 1
ATOM 1365 C C . PRO A 1 176 ? -2.073 19.731 -14.943 1.00 90.19 176 PRO A C 1
ATOM 1367 O O . PRO A 1 176 ? -0.905 19.731 -15.337 1.00 90.19 176 PRO A O 1
ATOM 1370 N N . LEU A 1 177 ? -2.771 18.605 -14.770 1.00 89.88 177 LEU A N 1
ATOM 1371 C CA . LEU A 1 177 ? -2.187 17.276 -14.985 1.00 89.88 177 LEU A CA 1
ATOM 1372 C C . LEU A 1 177 ? -1.570 17.120 -16.379 1.00 89.88 177 LEU A C 1
ATOM 1374 O O . LEU A 1 177 ? -0.554 16.449 -16.499 1.00 89.88 177 LEU A O 1
ATOM 1378 N N . SER A 1 178 ? -2.131 17.766 -17.405 1.00 91.88 178 SER A N 1
ATOM 1379 C CA . SER A 1 178 ? -1.566 17.774 -18.759 1.00 91.88 178 SER A CA 1
ATOM 1380 C C . SER A 1 178 ? -0.174 18.407 -18.810 1.00 91.88 178 SER A C 1
ATOM 1382 O O . SER A 1 178 ? 0.728 17.836 -19.409 1.00 91.88 178 SER A O 1
ATOM 1384 N N . VAL A 1 179 ? 0.030 19.536 -18.125 1.00 94.44 179 VAL A N 1
ATOM 1385 C CA . VAL A 1 179 ? 1.332 20.219 -18.055 1.00 94.44 179 VAL A CA 1
ATOM 1386 C C . VAL A 1 179 ? 2.337 19.374 -17.273 1.00 94.44 179 VAL A C 1
ATOM 1388 O O . VAL A 1 179 ? 3.472 19.198 -17.713 1.00 94.44 179 VAL A O 1
ATOM 1391 N N . CYS A 1 180 ? 1.914 18.798 -16.142 1.00 94.38 180 CYS A N 1
ATOM 1392 C CA . CYS A 1 180 ? 2.749 17.865 -15.384 1.00 94.38 180 CYS A CA 1
ATOM 1393 C C . CYS A 1 180 ? 3.135 16.643 -16.228 1.00 94.38 180 CYS A C 1
ATOM 1395 O O . CYS A 1 180 ? 4.287 16.220 -16.195 1.00 94.38 180 CYS A O 1
ATOM 1397 N N . PHE A 1 181 ? 2.188 16.086 -16.986 1.00 95.44 181 PHE A N 1
ATOM 1398 C CA . PHE A 1 181 ? 2.421 14.924 -17.832 1.00 95.44 181 PHE A CA 1
ATOM 1399 C C . PHE A 1 181 ? 3.432 15.225 -18.936 1.00 95.44 181 PHE A C 1
ATOM 1401 O O . PHE A 1 181 ? 4.388 14.470 -19.063 1.00 95.44 181 PHE A O 1
ATOM 1408 N N . THR A 1 182 ? 3.289 16.338 -19.664 1.00 96.44 182 THR A N 1
ATOM 1409 C CA . THR A 1 182 ? 4.258 16.746 -20.695 1.00 96.44 182 THR A CA 1
ATOM 1410 C C . THR A 1 182 ? 5.668 16.863 -20.117 1.00 96.44 182 THR A C 1
ATOM 1412 O O . THR A 1 182 ? 6.599 16.271 -20.653 1.00 96.44 182 THR A O 1
ATOM 1415 N N . ALA A 1 183 ? 5.826 17.531 -18.970 1.00 95.69 183 ALA A N 1
ATOM 1416 C CA . ALA A 1 183 ? 7.133 17.662 -18.325 1.00 95.69 183 ALA A CA 1
ATOM 1417 C C . ALA A 1 183 ? 7.733 16.302 -17.910 1.00 95.69 183 ALA A C 1
ATOM 1419 O O . ALA A 1 183 ? 8.938 16.075 -18.048 1.00 95.69 183 ALA A O 1
ATOM 1420 N N . ILE A 1 184 ? 6.900 15.381 -17.410 1.00 93.94 184 ILE A N 1
ATOM 1421 C CA . ILE A 1 184 ? 7.320 14.025 -17.036 1.00 93.94 184 ILE A CA 1
ATOM 1422 C C . ILE A 1 184 ? 7.698 13.216 -18.283 1.00 93.94 184 ILE A C 1
ATOM 1424 O O . ILE A 1 184 ? 8.758 12.595 -18.298 1.00 93.94 184 ILE A O 1
ATOM 1428 N N . GLU A 1 185 ? 6.873 13.235 -19.329 1.00 96.44 185 GLU A N 1
ATOM 1429 C CA . GLU A 1 185 ? 7.129 12.550 -20.597 1.00 96.44 185 GLU A CA 1
ATOM 1430 C C . GLU A 1 185 ? 8.456 13.001 -21.219 1.00 96.44 185 GLU A C 1
ATOM 1432 O O . GLU A 1 185 ? 9.306 12.167 -21.542 1.00 96.44 185 GLU A O 1
ATOM 1437 N N . GLU A 1 186 ? 8.667 14.313 -21.334 1.00 96.88 186 GLU A N 1
ATOM 1438 C CA . GLU A 1 186 ? 9.903 14.889 -21.864 1.00 96.88 186 GLU A CA 1
ATOM 1439 C C . GLU A 1 186 ? 11.121 14.436 -21.058 1.00 96.88 186 GLU A C 1
ATOM 1441 O O . GLU A 1 186 ? 12.134 14.030 -21.631 1.00 96.88 186 GLU A O 1
ATOM 1446 N N . LYS A 1 187 ? 11.017 14.449 -19.724 1.00 94.69 187 LYS A N 1
ATOM 1447 C CA . LYS A 1 187 ? 12.071 13.958 -18.834 1.00 94.69 187 LYS A CA 1
ATOM 1448 C C . LYS A 1 187 ? 12.364 12.480 -19.073 1.00 94.69 187 LYS A C 1
ATOM 1450 O O . LYS A 1 187 ? 13.530 12.105 -19.163 1.00 94.69 187 LYS A O 1
ATOM 1455 N N . PHE A 1 188 ? 11.343 11.630 -19.178 1.00 94.44 188 PHE A N 1
ATOM 1456 C CA . PHE A 1 188 ? 11.550 10.198 -19.395 1.00 94.44 188 PHE A CA 1
ATOM 1457 C C . PHE A 1 188 ? 12.211 9.921 -20.747 1.00 94.44 188 PHE A C 1
ATOM 1459 O O . PHE A 1 188 ? 13.162 9.144 -20.809 1.00 94.44 188 PHE A O 1
ATOM 1466 N N . ASN A 1 189 ? 11.764 10.583 -21.813 1.00 95.25 189 ASN A N 1
ATOM 1467 C CA . ASN A 1 189 ? 12.336 10.404 -23.147 1.00 95.25 189 ASN A CA 1
ATOM 1468 C C . ASN A 1 189 ? 13.756 10.949 -23.278 1.00 95.25 189 ASN A C 1
ATOM 1470 O O . ASN A 1 189 ? 14.571 10.348 -23.973 1.00 95.25 189 ASN A O 1
ATOM 1474 N N . ARG A 1 190 ? 14.056 12.077 -22.633 1.00 95.12 190 ARG A N 1
ATOM 1475 C CA . ARG A 1 190 ? 15.382 12.694 -22.701 1.00 95.12 190 ARG A CA 1
ATOM 1476 C C . ARG A 1 190 ? 16.396 11.980 -21.813 1.00 95.12 190 ARG A C 1
ATOM 1478 O O . ARG A 1 190 ? 17.522 11.756 -22.239 1.00 95.12 190 ARG A O 1
ATOM 1485 N N . ASP A 1 191 ? 15.994 11.641 -20.590 1.00 92.56 191 ASP A N 1
ATOM 1486 C CA . ASP A 1 191 ? 16.944 11.320 -19.526 1.00 92.56 191 ASP A CA 1
ATOM 1487 C C . ASP A 1 191 ? 16.889 9.853 -19.063 1.00 92.56 191 ASP A C 1
ATOM 1489 O O . ASP A 1 191 ? 17.880 9.340 -18.547 1.00 92.56 191 ASP A O 1
ATOM 1493 N N . ASN A 1 192 ? 15.745 9.171 -19.204 1.00 93.44 192 ASN A N 1
ATOM 1494 C CA . ASN A 1 192 ? 15.587 7.775 -18.765 1.00 93.44 192 ASN A CA 1
ATOM 1495 C C . ASN A 1 192 ? 15.620 6.784 -19.928 1.00 93.44 192 ASN A C 1
ATOM 1497 O O . ASN A 1 192 ? 15.909 5.607 -19.729 1.00 93.44 192 ASN A O 1
ATOM 1501 N N . TRP A 1 193 ? 15.277 7.215 -21.139 1.00 94.19 193 TRP A N 1
ATOM 1502 C CA . TRP A 1 193 ? 15.281 6.331 -22.291 1.00 94.19 193 TRP A CA 1
ATOM 1503 C C . TRP A 1 193 ? 16.708 5.905 -22.637 1.00 94.19 193 TRP A C 1
ATOM 1505 O O . TRP A 1 193 ? 17.564 6.732 -22.947 1.00 94.19 193 TRP A O 1
ATOM 1515 N N . ASN A 1 194 ? 16.958 4.597 -22.624 1.00 92.69 194 ASN A N 1
ATOM 1516 C CA . ASN A 1 194 ? 18.206 4.023 -23.098 1.00 92.69 194 ASN A CA 1
ATOM 1517 C C . ASN A 1 194 ? 18.000 3.469 -24.517 1.00 92.69 194 ASN A C 1
ATOM 1519 O O . ASN A 1 194 ? 17.556 2.327 -24.660 1.00 92.69 194 ASN A O 1
ATOM 1523 N N . PRO A 1 195 ? 18.350 4.216 -25.581 1.00 93.00 195 PRO A N 1
ATOM 1524 C CA . PRO A 1 195 ? 18.108 3.773 -26.952 1.00 93.00 195 PRO A CA 1
ATOM 1525 C C . PRO A 1 195 ? 18.937 2.545 -27.341 1.00 93.00 195 PRO A C 1
ATOM 1527 O O . PRO A 1 195 ? 18.496 1.778 -28.199 1.00 93.00 195 PRO A O 1
ATOM 1530 N N . GLY A 1 196 ? 20.112 2.357 -26.728 1.00 92.62 196 GLY A N 1
ATOM 1531 C CA . GLY A 1 196 ? 21.003 1.233 -27.015 1.00 92.62 196 GLY A CA 1
ATOM 1532 C C . GLY A 1 196 ? 20.494 -0.084 -26.438 1.00 92.62 196 GLY A C 1
ATOM 1533 O O . GLY A 1 196 ? 20.615 -1.122 -27.081 1.00 92.62 196 GLY A O 1
ATOM 1534 N N . ALA A 1 197 ? 19.895 -0.041 -25.248 1.00 91.00 197 ALA A N 1
ATOM 1535 C CA . ALA A 1 197 ? 19.344 -1.230 -24.605 1.00 91.00 197 ALA A CA 1
ATOM 1536 C C . ALA A 1 197 ? 17.839 -1.432 -24.855 1.00 91.00 197 ALA A C 1
ATOM 1538 O O . ALA A 1 197 ? 17.355 -2.555 -24.762 1.00 91.00 197 ALA A O 1
ATOM 1539 N N . GLY A 1 198 ? 17.116 -0.367 -25.209 1.00 93.81 198 GLY A N 1
ATOM 1540 C CA . GLY A 1 198 ? 15.704 -0.411 -25.574 1.00 93.81 198 GLY A CA 1
ATOM 1541 C C . GLY A 1 198 ? 14.732 -0.376 -24.395 1.00 93.81 198 GLY A C 1
ATOM 1542 O O . GLY A 1 198 ? 13.659 -0.943 -24.523 1.00 93.81 198 GLY A O 1
ATOM 1543 N N . TYR A 1 199 ? 15.068 0.265 -23.272 1.00 93.75 199 TYR A N 1
ATOM 1544 C CA . TYR A 1 199 ? 14.164 0.402 -22.118 1.00 93.75 199 TYR A CA 1
ATOM 1545 C C . TYR A 1 199 ? 14.287 1.765 -21.424 1.00 93.75 199 TYR A C 1
ATOM 1547 O O . TYR A 1 199 ? 15.283 2.474 -21.590 1.00 93.75 199 TYR A O 1
ATOM 1555 N N . TYR A 1 200 ? 13.291 2.111 -20.603 1.00 94.25 200 TYR A N 1
ATOM 1556 C CA . TYR A 1 200 ? 13.349 3.249 -19.684 1.00 94.25 200 TYR A CA 1
ATOM 1557 C C . TYR A 1 200 ? 14.017 2.868 -18.365 1.00 94.25 200 TYR A C 1
ATOM 1559 O O . TYR A 1 200 ? 13.567 1.956 -17.665 1.00 94.25 200 TYR A O 1
ATOM 1567 N N . SER A 1 201 ? 15.070 3.594 -18.000 1.00 92.94 201 SER A N 1
ATOM 1568 C CA . SER A 1 201 ? 15.733 3.428 -16.718 1.00 92.94 201 SER A CA 1
ATOM 1569 C C . SER A 1 201 ? 14.897 3.970 -15.556 1.00 92.94 201 SER A C 1
ATOM 1571 O O . SER A 1 201 ? 13.930 4.713 -15.757 1.00 92.94 201 SER A O 1
ATOM 1573 N N . VAL A 1 202 ? 15.266 3.618 -14.324 1.00 91.50 202 VAL A N 1
ATOM 1574 C CA . VAL A 1 202 ? 14.623 4.155 -13.114 1.00 91.50 202 VAL A CA 1
ATOM 1575 C C . VAL A 1 202 ? 14.919 5.643 -12.945 1.00 91.50 202 VAL A C 1
ATOM 1577 O O . VAL A 1 202 ? 14.019 6.455 -12.722 1.00 91.50 202 VAL A O 1
ATOM 1580 N N . GLY A 1 203 ? 16.186 6.013 -13.091 1.00 88.12 203 GLY A N 1
ATOM 1581 C CA . GLY A 1 203 ? 16.640 7.381 -12.913 1.00 88.12 203 GLY A CA 1
ATOM 1582 C C . GLY A 1 203 ? 17.974 7.635 -13.593 1.00 88.12 203 GLY A C 1
ATOM 1583 O O . GLY A 1 203 ? 18.394 6.891 -14.485 1.00 88.12 203 GLY A O 1
ATOM 1584 N N . MET A 1 204 ? 18.629 8.709 -13.157 1.00 84.06 204 MET A N 1
ATOM 1585 C CA . MET A 1 204 ? 19.952 9.095 -13.639 1.00 84.06 204 MET A CA 1
ATOM 1586 C C . MET A 1 204 ? 21.016 8.173 -13.039 1.00 84.06 204 MET A C 1
ATOM 1588 O O . MET A 1 204 ? 20.988 7.866 -11.849 1.00 84.06 204 MET A O 1
ATOM 1592 N N . LYS A 1 205 ? 21.971 7.725 -13.858 1.00 82.06 205 LYS A N 1
ATOM 1593 C CA . LYS A 1 205 ? 23.047 6.800 -13.448 1.00 82.06 205 LYS A CA 1
ATOM 1594 C C . LYS A 1 205 ? 24.315 7.522 -12.970 1.00 82.06 205 LYS A C 1
ATOM 1596 O O . LYS A 1 205 ? 25.401 6.958 -13.022 1.00 82.06 205 LYS A O 1
ATOM 1601 N N . ASP A 1 206 ? 24.188 8.771 -12.546 1.00 81.81 206 ASP A N 1
ATOM 1602 C CA . ASP A 1 206 ? 25.274 9.660 -12.112 1.00 81.81 206 ASP A CA 1
ATOM 1603 C C . ASP A 1 206 ? 25.472 9.685 -10.583 1.00 81.81 206 ASP A C 1
ATOM 1605 O O . ASP A 1 206 ? 26.457 10.227 -10.084 1.00 81.81 206 ASP A O 1
ATOM 1609 N N . GLY A 1 207 ? 24.548 9.087 -9.827 1.00 79.81 207 GLY A N 1
ATOM 1610 C CA . GLY A 1 207 ? 24.580 9.050 -8.367 1.00 79.81 207 GLY A CA 1
ATOM 1611 C C . GLY A 1 207 ? 25.408 7.914 -7.753 1.00 79.81 207 GLY A C 1
ATOM 1612 O O . GLY A 1 207 ? 25.989 7.069 -8.427 1.00 79.81 207 GLY A O 1
ATOM 1613 N N . LYS A 1 208 ? 25.388 7.850 -6.413 1.00 78.88 208 LYS A N 1
ATOM 1614 C CA . LYS A 1 208 ? 26.132 6.871 -5.591 1.00 78.88 208 LYS A CA 1
ATOM 1615 C C . LYS A 1 208 ? 25.813 5.400 -5.905 1.00 78.88 208 LYS A C 1
ATOM 1617 O O . LYS A 1 208 ? 26.659 4.537 -5.693 1.00 78.88 208 LYS A O 1
ATOM 1622 N N . TYR A 1 209 ? 24.600 5.103 -6.375 1.00 81.88 209 TYR A N 1
ATOM 1623 C CA . TYR A 1 209 ? 24.144 3.738 -6.659 1.00 81.88 209 TYR A CA 1
ATOM 1624 C C . TYR A 1 209 ? 23.566 3.633 -8.079 1.00 81.88 209 TYR A C 1
ATOM 1626 O O . TYR A 1 209 ? 22.351 3.495 -8.238 1.00 81.88 209 TYR A O 1
ATOM 1634 N N . PRO A 1 210 ? 24.412 3.707 -9.123 1.00 84.88 210 PRO A N 1
ATOM 1635 C CA . PRO A 1 210 ? 23.954 3.787 -10.511 1.00 84.88 210 PRO A CA 1
ATOM 1636 C C . PRO A 1 210 ? 23.207 2.524 -10.962 1.00 84.88 210 PRO A C 1
ATOM 1638 O O . PRO A 1 210 ? 22.263 2.612 -11.740 1.00 84.88 210 PRO A O 1
ATOM 1641 N N . PHE A 1 211 ? 23.556 1.360 -10.408 1.00 83.88 211 PHE A N 1
ATOM 1642 C CA . PHE A 1 211 ? 22.879 0.089 -10.678 1.00 83.88 211 PHE A CA 1
ATOM 1643 C C . PHE A 1 211 ? 21.419 0.064 -10.181 1.00 83.88 211 PHE A C 1
ATOM 1645 O O . PHE A 1 211 ? 20.565 -0.523 -10.835 1.00 83.88 211 PHE A O 1
ATOM 1652 N N . LEU A 1 212 ? 21.091 0.759 -9.078 1.00 85.88 212 LEU A N 1
ATOM 1653 C CA . LEU A 1 212 ? 19.697 0.919 -8.621 1.00 85.88 212 LEU A CA 1
ATOM 1654 C C . LEU A 1 212 ? 18.893 1.847 -9.538 1.00 85.88 212 LEU A C 1
ATOM 1656 O O . LEU A 1 212 ? 17.665 1.801 -9.537 1.00 85.88 212 LEU A O 1
ATOM 1660 N N . GLN A 1 213 ? 19.576 2.701 -10.297 1.00 89.94 213 GLN A N 1
ATOM 1661 C CA . GLN A 1 213 ? 18.956 3.640 -11.227 1.00 89.94 213 GLN A CA 1
ATOM 1662 C C . GLN A 1 213 ? 18.825 3.060 -12.637 1.00 89.94 213 GLN A C 1
ATOM 1664 O O . GLN A 1 213 ? 18.270 3.731 -13.505 1.00 89.94 213 GLN A O 1
ATOM 1669 N N . ASP A 1 214 ? 19.316 1.835 -12.869 1.00 91.06 214 ASP A N 1
ATOM 1670 C CA . ASP A 1 214 ? 19.274 1.197 -14.176 1.00 91.06 214 ASP A CA 1
ATOM 1671 C C . ASP A 1 214 ? 17.877 0.679 -14.507 1.00 91.06 214 ASP A C 1
ATOM 1673 O O . ASP A 1 214 ? 17.078 1.453 -15.009 1.00 91.06 214 ASP A O 1
ATOM 1677 N N . TRP A 1 215 ? 17.520 -0.565 -14.202 1.00 91.06 215 TRP A N 1
ATOM 1678 C CA . TRP A 1 215 ? 16.163 -1.048 -14.456 1.00 91.06 215 TRP A CA 1
ATOM 1679 C C . TRP A 1 215 ? 15.621 -1.853 -13.277 1.00 91.06 215 TRP A C 1
ATOM 1681 O O . TRP A 1 215 ? 16.317 -2.702 -12.720 1.00 91.06 215 TRP A O 1
ATOM 1691 N N . GLN A 1 216 ? 14.364 -1.599 -12.907 1.00 89.50 216 GLN A N 1
ATOM 1692 C CA . GLN A 1 216 ? 13.636 -2.332 -11.869 1.00 89.50 216 GLN A CA 1
ATOM 1693 C C . GLN A 1 216 ? 12.181 -2.521 -12.295 1.00 89.50 216 GLN A C 1
ATOM 1695 O O . GLN A 1 216 ? 11.536 -1.561 -12.719 1.00 89.50 216 GLN A O 1
ATOM 1700 N N . ILE A 1 217 ? 11.649 -3.736 -12.152 1.00 87.69 217 ILE A N 1
ATOM 1701 C CA . ILE A 1 217 ? 10.298 -4.074 -12.624 1.00 87.69 217 ILE A CA 1
ATOM 1702 C C . ILE A 1 217 ? 9.211 -3.283 -11.879 1.00 87.69 217 ILE A C 1
ATOM 1704 O O . ILE A 1 217 ? 8.252 -2.810 -12.485 1.00 87.69 217 ILE A O 1
ATOM 1708 N N . GLY A 1 218 ? 9.372 -3.131 -10.561 1.00 80.06 218 GLY A N 1
ATOM 1709 C CA . GLY A 1 218 ? 8.354 -2.600 -9.650 1.00 80.06 218 GLY A CA 1
ATOM 1710 C C . GLY A 1 218 ? 8.658 -1.216 -9.081 1.00 80.06 218 GLY A C 1
ATOM 1711 O O . GLY A 1 218 ? 8.023 -0.816 -8.109 1.00 80.06 218 GLY A O 1
ATOM 1712 N N . TRP A 1 219 ? 9.632 -0.493 -9.637 1.00 75.38 219 TRP A N 1
ATOM 1713 C CA . TRP A 1 219 ? 9.991 0.856 -9.192 1.00 75.38 219 TRP A CA 1
ATOM 1714 C C . TRP A 1 219 ? 9.801 1.878 -10.319 1.00 75.38 219 TRP A C 1
ATOM 1716 O O . TRP A 1 219 ? 9.614 1.500 -11.475 1.00 75.38 219 TRP A O 1
ATOM 1726 N N . THR A 1 220 ? 9.778 3.175 -9.986 1.00 64.75 220 THR A N 1
ATOM 1727 C CA . THR A 1 220 ? 9.552 4.262 -10.961 1.00 64.75 220 THR A CA 1
ATOM 1728 C C . THR A 1 220 ? 10.477 4.108 -12.167 1.00 64.75 220 THR A C 1
ATOM 1730 O O . THR A 1 220 ? 11.665 3.897 -11.967 1.00 64.75 220 THR A O 1
ATOM 1733 N N . GLY A 1 221 ? 9.957 4.227 -13.392 1.00 68.00 221 GLY A N 1
ATOM 1734 C CA . GLY A 1 221 ? 10.649 3.770 -14.605 1.00 68.00 221 GLY A CA 1
ATOM 1735 C C . GLY A 1 221 ? 10.280 2.328 -14.931 1.00 68.00 221 GLY A C 1
ATOM 1736 O O . GLY A 1 221 ? 9.150 1.933 -14.652 1.00 68.00 221 GLY A O 1
ATOM 1737 N N . GLY A 1 222 ? 11.207 1.579 -15.533 1.00 74.75 222 GLY A N 1
ATOM 1738 C CA . GLY A 1 222 ? 11.152 0.132 -15.740 1.00 74.75 222 GLY A CA 1
ATOM 1739 C C . GLY A 1 222 ? 9.900 -0.400 -16.439 1.00 74.75 222 GLY A C 1
ATOM 1740 O O . GLY A 1 222 ? 9.929 -0.669 -17.640 1.00 74.75 222 GLY A O 1
ATOM 1741 N N . MET A 1 223 ? 8.815 -0.559 -15.676 1.00 87.31 223 MET A N 1
ATOM 1742 C CA . MET A 1 223 ? 7.466 -0.830 -16.185 1.00 87.31 223 MET A CA 1
ATOM 1743 C C . MET A 1 223 ? 6.385 0.139 -15.664 1.00 87.31 223 MET A C 1
ATOM 1745 O O . MET A 1 223 ? 5.380 0.326 -16.346 1.00 87.31 223 MET A O 1
ATOM 1749 N N . ILE A 1 224 ? 6.566 0.824 -14.527 1.00 88.81 224 ILE A N 1
ATOM 1750 C CA . ILE A 1 224 ? 5.547 1.727 -13.948 1.00 88.81 224 ILE A CA 1
ATOM 1751 C C . ILE A 1 224 ? 5.238 2.911 -14.873 1.00 88.81 224 ILE A C 1
ATOM 1753 O O . ILE A 1 224 ? 4.078 3.291 -15.026 1.00 88.81 224 ILE A O 1
ATOM 1757 N N . SER A 1 225 ? 6.256 3.493 -15.512 1.00 89.56 225 SER A N 1
ATOM 1758 C CA . SER A 1 225 ? 6.060 4.629 -16.426 1.00 89.56 225 SER A CA 1
ATOM 1759 C C . SER A 1 225 ? 5.497 4.218 -17.787 1.00 89.56 225 SER A C 1
ATOM 1761 O O . SER A 1 225 ? 5.004 5.068 -18.523 1.00 89.56 225 SER A O 1
ATOM 1763 N N . THR A 1 226 ? 5.535 2.929 -18.136 1.00 93.38 226 THR A N 1
ATOM 1764 C CA . THR A 1 226 ? 5.187 2.478 -19.489 1.00 93.38 226 THR A CA 1
ATOM 1765 C C . THR A 1 226 ? 3.698 2.612 -19.789 1.00 93.38 226 THR A C 1
ATOM 1767 O O . THR A 1 226 ? 3.346 3.044 -20.880 1.00 93.38 226 THR A O 1
ATOM 1770 N N . LEU A 1 227 ? 2.815 2.331 -18.823 1.00 93.31 227 LEU A N 1
ATOM 1771 C CA . LEU A 1 227 ? 1.368 2.472 -19.006 1.00 93.31 227 LEU A CA 1
ATOM 1772 C C . LEU A 1 227 ? 0.948 3.914 -19.355 1.00 93.31 227 LEU A C 1
ATOM 1774 O O . LEU A 1 227 ? 0.298 4.094 -20.386 1.00 93.31 227 LEU A O 1
ATOM 1778 N N . PRO A 1 228 ? 1.298 4.948 -18.562 1.00 93.88 228 PRO A N 1
ATOM 1779 C CA . PRO A 1 228 ? 0.906 6.315 -18.898 1.00 93.88 228 PRO A CA 1
ATOM 1780 C C . PRO A 1 228 ? 1.561 6.814 -20.199 1.00 93.88 228 PRO A C 1
ATOM 1782 O O . PRO A 1 228 ? 0.893 7.488 -20.980 1.00 93.88 228 PRO A O 1
ATOM 1785 N N . LEU A 1 229 ? 2.813 6.432 -20.485 1.00 95.81 229 LEU A N 1
ATOM 1786 C CA . LEU A 1 229 ? 3.500 6.789 -21.736 1.00 95.81 229 LEU A CA 1
ATOM 1787 C C . LEU A 1 229 ? 2.896 6.100 -22.969 1.00 95.81 229 LEU A C 1
ATOM 1789 O O . LEU A 1 229 ? 2.817 6.706 -24.032 1.00 95.81 229 LEU A O 1
ATOM 1793 N N . LEU A 1 230 ? 2.423 4.861 -22.839 1.00 96.81 230 LEU A N 1
ATOM 1794 C CA . LEU A 1 230 ? 1.753 4.150 -23.927 1.00 96.81 230 LEU A CA 1
ATOM 1795 C C . LEU A 1 230 ? 0.350 4.701 -24.194 1.00 96.81 230 LEU A C 1
ATOM 1797 O O . LEU A 1 230 ? -0.068 4.787 -25.343 1.00 96.81 230 LEU A O 1
ATOM 1801 N N . ALA A 1 231 ? -0.387 5.037 -23.133 1.00 95.94 231 ALA A N 1
ATOM 1802 C CA . ALA A 1 231 ? -1.784 5.441 -23.236 1.00 95.94 231 ALA A CA 1
ATOM 1803 C C . ALA A 1 231 ? -1.969 6.912 -23.634 1.00 95.94 231 ALA A C 1
ATOM 1805 O O . ALA A 1 231 ? -2.951 7.236 -24.295 1.00 95.94 231 ALA A O 1
ATOM 1806 N N . GLN A 1 232 ? -1.082 7.803 -23.180 1.00 96.19 232 GLN A N 1
ATOM 1807 C CA . GLN A 1 232 ? -1.224 9.258 -23.341 1.00 96.19 232 GLN A CA 1
ATOM 1808 C C . GLN A 1 232 ? 0.030 9.933 -23.903 1.00 96.19 232 GLN A C 1
ATOM 1810 O O . GLN A 1 232 ? 0.005 11.133 -24.169 1.00 96.19 232 GLN A O 1
ATOM 1815 N N . GLY A 1 233 ? 1.125 9.190 -24.071 1.00 97.00 233 GLY A N 1
ATOM 1816 C CA . GLY A 1 233 ? 2.347 9.740 -24.630 1.00 97.00 233 GLY A CA 1
ATOM 1817 C C . GLY A 1 233 ? 2.275 9.937 -26.141 1.00 97.00 233 GLY A C 1
ATOM 1818 O O . GLY A 1 233 ? 1.429 9.371 -26.840 1.00 97.00 233 GLY A O 1
ATOM 1819 N N . ASN A 1 234 ? 3.202 10.740 -26.644 1.00 97.81 234 ASN A N 1
ATOM 1820 C CA . ASN A 1 234 ? 3.432 10.961 -28.060 1.00 97.81 234 ASN A CA 1
ATOM 1821 C C . ASN A 1 234 ? 3.947 9.688 -28.767 1.00 97.81 234 ASN A C 1
ATOM 1823 O O . ASN A 1 234 ? 4.252 8.671 -28.140 1.00 97.81 234 ASN A O 1
ATOM 1827 N N . VAL A 1 235 ? 4.064 9.747 -30.096 1.00 98.38 235 VAL A N 1
ATOM 1828 C CA . VAL A 1 235 ? 4.477 8.600 -30.927 1.00 98.38 235 VAL A CA 1
ATOM 1829 C C . VAL A 1 235 ? 5.827 8.023 -30.482 1.00 98.38 235 VAL A C 1
ATOM 1831 O O . VAL A 1 235 ? 5.951 6.811 -30.335 1.00 98.38 235 VAL A O 1
ATOM 1834 N N . GLN A 1 236 ? 6.809 8.879 -30.175 1.00 98.12 236 GLN A N 1
ATOM 1835 C CA . GLN A 1 236 ? 8.120 8.439 -29.691 1.00 98.12 236 GLN A CA 1
ATOM 1836 C C . GLN A 1 236 ? 8.002 7.662 -28.372 1.00 98.12 236 GLN A C 1
ATOM 1838 O O . GLN A 1 236 ? 8.609 6.601 -28.233 1.00 98.12 236 GLN A O 1
ATOM 1843 N N . SER A 1 237 ? 7.219 8.161 -27.413 1.00 98.06 237 SER A N 1
ATOM 1844 C CA . SER A 1 237 ? 6.991 7.483 -26.133 1.00 98.06 237 SER A CA 1
ATOM 1845 C C . SER A 1 237 ? 6.354 6.113 -26.326 1.00 98.06 237 SER A C 1
ATOM 1847 O O . SER A 1 237 ? 6.792 5.132 -25.728 1.00 98.06 237 SER A O 1
ATOM 1849 N N . GLN A 1 238 ? 5.344 6.022 -27.192 1.00 98.50 238 GLN A N 1
ATOM 1850 C CA . GLN A 1 238 ? 4.664 4.761 -27.471 1.00 98.50 238 GLN A CA 1
ATOM 1851 C C . GLN A 1 238 ? 5.611 3.735 -28.105 1.00 98.50 238 GLN A C 1
ATOM 1853 O O . GLN A 1 238 ? 5.624 2.576 -27.689 1.00 98.50 238 GLN A O 1
ATOM 1858 N N . ASP A 1 239 ? 6.438 4.152 -29.064 1.00 98.38 239 ASP A N 1
ATOM 1859 C CA . ASP A 1 239 ? 7.411 3.274 -29.720 1.00 98.38 239 ASP A CA 1
ATOM 1860 C C . ASP A 1 239 ? 8.513 2.820 -28.758 1.00 98.38 239 ASP A C 1
ATOM 1862 O O . ASP A 1 239 ? 8.878 1.641 -28.724 1.00 98.38 239 ASP A O 1
ATOM 1866 N N . ASN A 1 240 ? 8.995 3.724 -27.905 1.00 97.75 240 ASN A N 1
ATOM 1867 C CA . ASN A 1 240 ? 9.932 3.390 -26.838 1.00 97.75 240 ASN A CA 1
ATOM 1868 C C . ASN A 1 240 ? 9.337 2.367 -25.861 1.00 97.75 240 ASN A C 1
ATOM 1870 O O . ASN A 1 240 ? 10.021 1.419 -25.476 1.00 97.75 240 ASN A O 1
ATOM 1874 N N . VAL A 1 241 ? 8.058 2.502 -25.492 1.00 97.25 241 VAL A N 1
ATOM 1875 C CA . VAL A 1 241 ? 7.378 1.512 -24.644 1.00 97.25 241 VAL A CA 1
ATOM 1876 C C . VAL A 1 241 ? 7.276 0.153 -25.337 1.00 97.25 241 VAL A C 1
ATOM 1878 O O . VAL A 1 241 ? 7.563 -0.859 -24.700 1.00 97.25 241 VAL A O 1
ATOM 1881 N N . ARG A 1 242 ? 6.930 0.095 -26.630 1.00 97.56 242 ARG A N 1
ATOM 1882 C CA . ARG A 1 242 ? 6.906 -1.182 -27.372 1.00 97.56 242 ARG A CA 1
ATOM 1883 C C . ARG A 1 242 ? 8.271 -1.866 -27.338 1.00 97.56 242 ARG A C 1
ATOM 1885 O O . ARG A 1 242 ? 8.349 -3.042 -26.999 1.00 97.56 242 ARG A O 1
ATOM 1892 N N . ARG A 1 243 ? 9.347 -1.114 -27.576 1.00 96.75 243 ARG A N 1
ATOM 1893 C CA . ARG A 1 243 ? 10.727 -1.620 -27.481 1.00 96.75 243 ARG A CA 1
ATOM 1894 C C . ARG A 1 243 ? 11.086 -2.083 -26.064 1.00 96.75 243 ARG A C 1
ATOM 1896 O O . ARG A 1 243 ? 11.717 -3.125 -25.902 1.00 96.75 243 ARG A O 1
ATOM 1903 N N . ASN A 1 244 ? 10.632 -1.364 -25.038 1.00 95.69 244 ASN A N 1
ATOM 1904 C CA . ASN A 1 244 ? 10.792 -1.776 -23.641 1.00 95.69 244 ASN A CA 1
ATOM 1905 C C . ASN A 1 244 ? 10.090 -3.113 -23.375 1.00 95.69 244 ASN A C 1
ATOM 1907 O O . ASN A 1 244 ? 10.638 -3.961 -22.671 1.00 95.69 244 ASN A O 1
ATOM 1911 N N . PHE A 1 245 ? 8.886 -3.306 -23.918 1.00 95.94 245 PHE A N 1
ATOM 1912 C CA . PHE A 1 245 ? 8.134 -4.556 -23.809 1.00 95.94 245 PHE A CA 1
ATOM 1913 C C . PHE A 1 245 ? 8.823 -5.704 -24.544 1.00 95.94 245 PHE A C 1
ATOM 1915 O O . PHE A 1 245 ? 8.975 -6.780 -23.971 1.00 95.94 245 PHE A O 1
ATOM 1922 N N . GLU A 1 246 ? 9.306 -5.471 -25.764 1.00 95.69 246 GLU A N 1
ATOM 1923 C CA . GLU A 1 246 ? 10.101 -6.450 -26.511 1.00 95.69 246 GLU A CA 1
ATOM 1924 C C . GLU A 1 246 ? 11.336 -6.891 -25.719 1.00 95.69 246 GLU A C 1
ATOM 1926 O O . GLU A 1 246 ? 11.622 -8.084 -25.632 1.00 95.69 246 GLU A O 1
ATOM 1931 N N . TRP A 1 247 ? 12.038 -5.954 -25.078 1.00 94.50 247 TRP A N 1
ATOM 1932 C CA . TRP A 1 247 ? 13.210 -6.267 -24.264 1.00 94.50 247 TRP A CA 1
ATOM 1933 C C . TRP A 1 247 ? 12.859 -7.059 -22.990 1.00 94.50 247 TRP A C 1
ATOM 1935 O O . TRP A 1 247 ? 13.461 -8.108 -22.732 1.00 94.50 247 TRP A O 1
ATOM 1945 N N . VAL A 1 248 ? 11.876 -6.605 -22.200 1.00 93.56 248 VAL A N 1
ATOM 1946 C CA . VAL A 1 248 ? 11.538 -7.249 -20.915 1.00 93.56 248 VAL A CA 1
ATOM 1947 C C . VAL A 1 248 ? 10.816 -8.581 -21.098 1.00 93.56 248 VAL A C 1
ATOM 1949 O O . VAL A 1 248 ? 11.115 -9.526 -20.379 1.00 93.56 248 VAL A O 1
ATOM 1952 N N . PHE A 1 249 ? 9.899 -8.721 -22.056 1.00 93.75 249 PHE A N 1
ATOM 1953 C CA . PHE A 1 249 ? 9.172 -9.981 -22.228 1.00 93.75 249 PHE A CA 1
ATOM 1954 C C . PHE A 1 249 ? 10.024 -11.053 -22.907 1.00 93.75 249 PHE A C 1
ATOM 1956 O O . PHE A 1 249 ? 9.800 -12.237 -22.671 1.00 93.75 249 PHE A O 1
ATOM 1963 N N . ALA A 1 250 ? 11.042 -10.668 -23.681 1.00 92.56 250 ALA A N 1
ATOM 1964 C CA . ALA A 1 250 ? 11.956 -11.635 -24.277 1.00 92.56 250 ALA A CA 1
ATOM 1965 C C . ALA A 1 250 ? 12.901 -12.289 -23.255 1.00 92.56 250 ALA A C 1
ATOM 1967 O O . ALA A 1 250 ? 13.263 -13.451 -23.431 1.00 92.56 250 ALA A O 1
ATOM 1968 N N . LYS A 1 251 ? 13.369 -11.550 -22.233 1.00 88.88 251 LYS A N 1
ATOM 1969 C CA . LYS A 1 251 ? 14.441 -12.027 -21.324 1.00 88.88 251 LYS A CA 1
ATOM 1970 C C . LYS A 1 251 ? 14.267 -11.689 -19.840 1.00 88.88 251 LYS A C 1
ATOM 1972 O O . LYS A 1 251 ? 14.999 -12.226 -19.016 1.00 88.88 251 LYS A O 1
ATOM 1977 N N . GLY A 1 252 ? 13.329 -10.816 -19.494 1.00 89.69 252 GLY A N 1
ATOM 1978 C CA . GLY A 1 252 ? 13.060 -10.355 -18.129 1.00 89.69 252 GLY A CA 1
ATOM 1979 C C . GLY A 1 252 ? 12.143 -11.274 -17.321 1.00 89.69 252 GLY A C 1
ATOM 1980 O O . GLY A 1 252 ? 11.847 -10.969 -16.167 1.00 89.69 252 GLY A O 1
ATOM 1981 N N . ILE A 1 253 ? 11.713 -12.399 -17.896 1.00 89.94 253 ILE A N 1
ATOM 1982 C CA . ILE A 1 253 ? 10.955 -13.454 -17.221 1.00 89.94 253 ILE A CA 1
ATOM 1983 C C . ILE A 1 253 ? 11.901 -14.629 -16.972 1.00 89.94 253 ILE A C 1
ATOM 1985 O O . ILE A 1 253 ? 12.558 -15.126 -17.886 1.00 89.94 253 ILE A O 1
ATOM 1989 N N . SER A 1 254 ? 11.994 -15.058 -15.719 1.00 85.38 254 SER A N 1
ATOM 1990 C CA . SER A 1 254 ? 12.800 -16.215 -15.332 1.00 85.38 254 SER A CA 1
ATOM 1991 C C . SER A 1 254 ? 12.161 -17.528 -15.797 1.00 85.38 254 SER A C 1
ATOM 1993 O O . SER A 1 254 ? 10.983 -17.579 -16.144 1.00 85.38 254 SER A O 1
ATOM 1995 N N . THR A 1 255 ? 12.907 -18.633 -15.719 1.00 82.31 255 THR A N 1
ATOM 1996 C CA . THR A 1 255 ? 12.401 -19.983 -16.051 1.00 82.31 255 THR A CA 1
ATOM 1997 C C . THR A 1 255 ? 11.183 -20.410 -15.226 1.00 82.31 255 THR A C 1
ATOM 1999 O O . THR A 1 255 ? 10.475 -21.331 -15.610 1.00 82.31 255 THR A O 1
ATOM 2002 N N . SER A 1 256 ? 10.927 -19.726 -14.110 1.00 77.06 256 SER A N 1
ATOM 2003 C CA . SER A 1 256 ? 9.759 -19.914 -13.249 1.00 77.06 256 SER A CA 1
ATOM 2004 C C . SER A 1 256 ? 8.455 -19.315 -13.765 1.00 77.06 256 SER A C 1
ATOM 2006 O O . SER A 1 256 ? 7.4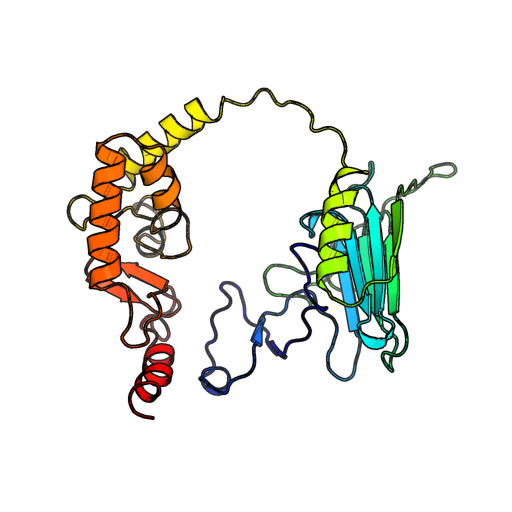01 -19.591 -13.204 1.00 77.06 256 SER A O 1
ATOM 2008 N N . GLY A 1 257 ? 8.527 -18.436 -14.767 1.00 85.19 257 GLY A N 1
ATOM 2009 C CA . GLY A 1 257 ? 7.407 -17.592 -15.179 1.00 85.19 257 GLY A CA 1
ATOM 2010 C C . GLY A 1 257 ? 7.282 -16.275 -14.399 1.00 85.19 257 GLY A C 1
ATOM 2011 O O . GLY A 1 257 ? 6.511 -15.412 -14.810 1.00 85.19 257 GLY A O 1
ATOM 2012 N N . PHE A 1 258 ? 8.054 -16.058 -13.326 1.00 85.19 258 PHE A N 1
ATOM 2013 C CA . PHE A 1 258 ? 8.107 -14.768 -12.626 1.00 85.19 258 PHE A CA 1
ATOM 2014 C C . PHE A 1 258 ? 9.125 -13.807 -13.248 1.00 85.19 258 PHE A C 1
ATOM 2016 O O . PHE A 1 258 ? 10.203 -14.225 -13.687 1.00 85.19 258 PHE A O 1
ATOM 2023 N N . PHE A 1 259 ? 8.809 -12.510 -13.229 1.00 88.88 259 PHE A N 1
ATOM 2024 C CA . PHE A 1 259 ? 9.737 -11.449 -13.622 1.00 88.88 259 PHE A CA 1
ATOM 2025 C C . PHE A 1 259 ? 10.946 -11.373 -12.689 1.00 88.88 259 PHE A C 1
ATOM 2027 O O . PHE A 1 259 ? 10.832 -11.565 -11.477 1.00 88.88 259 PHE A O 1
ATOM 2034 N N . TYR A 1 260 ? 12.098 -11.031 -13.258 1.00 88.00 260 TYR A N 1
ATOM 2035 C CA . TYR A 1 260 ? 13.239 -10.577 -12.474 1.00 88.00 260 TYR A CA 1
ATOM 2036 C C . TYR A 1 260 ? 12.934 -9.224 -11.818 1.00 88.00 260 TYR A C 1
ATOM 2038 O O . TYR A 1 260 ? 12.242 -8.381 -12.386 1.00 88.00 260 TYR A O 1
ATOM 2046 N N . ASP A 1 261 ? 13.474 -9.014 -10.618 1.00 85.81 261 ASP A N 1
ATOM 2047 C CA . ASP A 1 261 ? 13.274 -7.797 -9.824 1.00 85.81 261 ASP A CA 1
ATOM 2048 C C . ASP A 1 261 ? 13.935 -6.584 -10.491 1.00 85.81 261 ASP A C 1
ATOM 2050 O O . ASP A 1 261 ? 13.409 -5.470 -10.479 1.00 85.81 261 ASP A O 1
ATOM 2054 N N . SER A 1 262 ? 15.106 -6.805 -11.087 1.00 88.81 262 SER A N 1
ATOM 2055 C CA . SER A 1 262 ? 15.931 -5.745 -11.658 1.00 88.81 262 SER A CA 1
ATOM 2056 C C . SER A 1 262 ? 16.861 -6.246 -12.756 1.00 88.81 262 SER A C 1
ATOM 2058 O O . SER A 1 262 ? 17.038 -7.451 -12.962 1.00 88.81 262 SER A O 1
ATOM 2060 N N . GLY A 1 263 ? 17.444 -5.291 -13.475 1.00 89.19 263 GLY A N 1
ATOM 2061 C CA . GLY A 1 263 ? 18.304 -5.532 -14.615 1.00 89.19 263 GLY A CA 1
ATOM 2062 C C . GLY A 1 263 ? 19.345 -4.434 -14.770 1.00 89.19 263 GLY A C 1
ATOM 2063 O O . GLY A 1 263 ? 19.140 -3.287 -14.372 1.00 89.19 263 GLY A O 1
ATOM 2064 N N . GLU A 1 264 ? 20.485 -4.807 -15.335 1.00 89.06 264 GLU A N 1
ATOM 2065 C CA . GLU A 1 264 ? 21.648 -3.935 -15.471 1.00 89.06 264 GLU A CA 1
ATOM 2066 C C . GLU A 1 264 ? 22.196 -4.010 -16.898 1.00 89.06 264 GLU A C 1
ATOM 2068 O O . GLU A 1 264 ? 22.353 -5.089 -17.484 1.00 89.06 264 GLU A O 1
ATOM 2073 N N . GLN A 1 265 ? 22.455 -2.832 -17.474 1.00 88.44 265 GLN A N 1
ATOM 2074 C CA . GLN A 1 265 ? 23.065 -2.641 -18.793 1.00 88.44 265 GLN A CA 1
ATOM 2075 C C . GLN A 1 265 ? 22.359 -3.403 -19.933 1.00 88.44 265 GLN A C 1
ATOM 2077 O O . GLN A 1 265 ? 22.977 -3.767 -20.935 1.00 88.44 265 GLN A O 1
ATOM 2082 N N . GLY A 1 266 ? 21.060 -3.679 -19.780 1.00 88.94 266 GLY A N 1
ATOM 2083 C CA . GLY A 1 266 ? 20.240 -4.396 -20.760 1.00 88.94 266 GLY A CA 1
ATOM 2084 C C . GLY A 1 266 ? 20.544 -5.877 -20.948 1.00 88.94 266 GLY A C 1
ATOM 2085 O O . GLY A 1 266 ? 19.970 -6.491 -21.850 1.00 88.94 266 GLY A O 1
ATOM 2086 N N . LYS A 1 267 ? 21.445 -6.454 -20.147 1.00 90.06 267 LYS A N 1
ATOM 2087 C CA . LYS A 1 267 ? 21.952 -7.820 -20.356 1.00 90.06 267 LYS A CA 1
ATOM 2088 C C . LYS A 1 267 ? 21.897 -8.690 -19.111 1.00 90.06 267 LYS A C 1
ATOM 2090 O O . LYS A 1 267 ? 21.764 -9.904 -19.244 1.00 90.06 267 LYS A O 1
ATOM 2095 N N . PHE A 1 268 ? 22.012 -8.092 -17.932 1.00 89.62 268 PHE A N 1
ATOM 2096 C CA . PHE A 1 268 ? 22.022 -8.820 -16.671 1.00 89.62 268 PHE A CA 1
ATOM 2097 C C . PHE A 1 268 ? 20.668 -8.704 -15.982 1.00 89.62 268 PHE A C 1
ATOM 2099 O O . PHE A 1 268 ? 20.056 -7.640 -16.024 1.00 89.62 268 PHE A O 1
ATOM 2106 N N . TRP A 1 269 ? 20.235 -9.787 -15.339 1.00 88.88 269 TRP A N 1
ATOM 2107 C CA . TRP A 1 269 ? 18.954 -9.889 -14.645 1.00 88.88 269 TRP A CA 1
ATOM 2108 C C . TRP A 1 269 ? 19.142 -10.453 -13.242 1.00 88.88 269 TRP A C 1
ATOM 2110 O O . TRP A 1 269 ? 19.946 -11.366 -13.035 1.00 88.88 269 TRP A O 1
ATOM 2120 N N . TYR A 1 270 ? 18.384 -9.924 -12.286 1.00 86.62 270 TYR A N 1
ATOM 2121 C CA . TYR A 1 270 ? 18.548 -10.217 -10.867 1.00 86.62 270 TYR A CA 1
ATOM 2122 C C . TYR A 1 270 ? 17.198 -10.485 -10.205 1.00 86.62 270 TYR A C 1
ATOM 2124 O O . TYR A 1 270 ? 16.257 -9.704 -10.340 1.00 86.62 270 TYR A O 1
ATOM 2132 N N . GLY A 1 271 ? 17.095 -11.612 -9.497 1.00 79.56 271 GLY A N 1
ATOM 2133 C CA . GLY A 1 271 ? 15.880 -12.019 -8.780 1.00 79.56 271 GLY A CA 1
ATOM 2134 C C . GLY A 1 271 ? 15.895 -11.701 -7.282 1.00 79.56 271 GLY A C 1
ATOM 2135 O O . GLY A 1 271 ? 14.863 -11.829 -6.629 1.00 79.56 271 GLY A O 1
ATOM 2136 N N . GLY A 1 272 ? 17.048 -11.319 -6.726 1.00 77.31 272 GLY A N 1
ATOM 2137 C CA . GLY A 1 272 ? 17.191 -10.984 -5.309 1.00 77.31 272 GLY A CA 1
ATOM 2138 C C . GLY A 1 272 ? 17.686 -9.558 -5.082 1.00 77.31 272 GLY A C 1
ATOM 2139 O O . GLY A 1 272 ? 17.570 -8.698 -5.949 1.00 77.31 272 GLY A O 1
ATOM 2140 N N . ASP A 1 273 ? 18.219 -9.284 -3.890 1.00 78.81 273 ASP A N 1
ATOM 2141 C CA . ASP A 1 273 ? 18.668 -7.935 -3.535 1.00 78.81 273 ASP A CA 1
ATOM 2142 C C . ASP A 1 273 ? 19.959 -7.564 -4.279 1.00 78.81 273 ASP A C 1
ATOM 2144 O O . ASP A 1 273 ? 21.040 -8.042 -3.934 1.00 78.81 273 ASP A O 1
ATOM 2148 N N . ILE A 1 274 ? 19.856 -6.669 -5.266 1.00 80.25 274 ILE A N 1
ATOM 2149 C CA . ILE A 1 274 ? 20.998 -6.200 -6.069 1.00 80.25 274 ILE A CA 1
ATOM 2150 C C . ILE A 1 274 ? 22.065 -5.440 -5.295 1.00 80.25 274 ILE A C 1
ATOM 2152 O O . ILE A 1 274 ? 23.158 -5.238 -5.816 1.00 80.25 274 ILE A O 1
ATOM 2156 N N . ARG A 1 275 ? 21.782 -5.039 -4.053 1.00 79.94 275 ARG A N 1
ATOM 2157 C CA . ARG A 1 275 ? 22.762 -4.406 -3.161 1.00 79.94 275 ARG A CA 1
ATOM 2158 C C . ARG A 1 275 ? 23.638 -5.431 -2.438 1.00 79.94 275 ARG A C 1
ATOM 2160 O O . ARG A 1 275 ? 24.591 -5.038 -1.776 1.00 79.94 275 ARG A O 1
ATOM 2167 N N . ASN A 1 276 ? 23.305 -6.721 -2.518 1.00 77.88 276 ASN A N 1
ATOM 2168 C CA . ASN A 1 276 ? 23.998 -7.789 -1.811 1.00 77.88 276 ASN A CA 1
ATOM 2169 C C . ASN A 1 276 ? 24.383 -8.917 -2.772 1.00 77.88 276 ASN A C 1
ATOM 2171 O O . ASN A 1 276 ? 23.537 -9.723 -3.159 1.00 77.88 276 ASN A O 1
ATOM 2175 N N . GLU A 1 277 ? 25.675 -9.010 -3.086 1.00 75.62 277 GLU A N 1
ATOM 2176 C CA . GLU A 1 277 ? 26.250 -9.995 -4.014 1.00 75.62 277 GLU A CA 1
ATOM 2177 C C . GLU A 1 277 ? 25.832 -11.442 -3.716 1.00 75.62 277 GLU A C 1
ATOM 2179 O O . GLU A 1 277 ? 25.521 -12.197 -4.635 1.00 75.62 277 GLU A O 1
ATOM 2184 N N . LEU A 1 278 ? 25.717 -11.823 -2.439 1.00 70.75 278 LEU A N 1
ATOM 2185 C CA . LEU A 1 278 ? 25.349 -13.191 -2.049 1.00 70.75 278 LEU A CA 1
ATOM 2186 C C . LEU A 1 278 ? 23.899 -13.550 -2.402 1.00 70.75 278 LEU A C 1
ATOM 2188 O O . LEU A 1 278 ? 23.563 -14.724 -2.551 1.00 70.75 278 LEU A O 1
ATOM 2192 N N . THR A 1 279 ? 23.027 -12.548 -2.518 1.00 71.56 279 THR A N 1
ATOM 2193 C CA . THR A 1 279 ? 21.597 -12.733 -2.799 1.00 71.56 279 THR A CA 1
ATOM 2194 C C . THR A 1 279 ? 21.178 -12.182 -4.162 1.00 71.56 279 THR A C 1
ATOM 2196 O O . THR A 1 279 ? 20.056 -12.437 -4.588 1.00 71.56 279 THR A O 1
ATOM 2199 N N . LYS A 1 280 ? 22.064 -11.460 -4.861 1.00 71.88 280 LYS A N 1
ATOM 2200 C CA . LYS A 1 280 ? 21.790 -10.681 -6.080 1.00 71.88 280 LYS A CA 1
ATOM 2201 C C . LYS A 1 280 ? 21.174 -11.517 -7.205 1.00 71.88 280 LYS A C 1
ATOM 2203 O O . LYS A 1 280 ? 20.154 -11.142 -7.777 1.00 71.88 280 LYS A O 1
ATOM 2208 N N . THR A 1 281 ? 21.739 -12.681 -7.508 1.00 66.00 281 THR A N 1
ATOM 2209 C CA . THR A 1 281 ? 21.298 -13.519 -8.640 1.00 66.00 281 THR A CA 1
ATOM 2210 C C . THR A 1 281 ? 20.054 -14.356 -8.349 1.00 66.00 281 THR A C 1
ATOM 2212 O O . THR A 1 281 ? 19.496 -14.947 -9.271 1.00 66.00 281 THR A O 1
ATOM 2215 N N . GLY A 1 282 ? 19.571 -14.391 -7.101 1.00 57.97 282 GLY A N 1
ATOM 2216 C CA . GLY A 1 282 ? 18.334 -15.093 -6.760 1.00 57.97 282 GLY A CA 1
ATOM 2217 C C . GLY A 1 282 ? 18.348 -16.587 -7.105 1.00 57.97 282 GLY A C 1
ATOM 2218 O O . GLY A 1 282 ? 17.291 -17.141 -7.404 1.00 57.97 282 GLY A O 1
ATOM 2219 N N . THR A 1 283 ? 19.503 -17.266 -7.047 1.00 49.16 283 THR A N 1
ATOM 2220 C CA . THR A 1 283 ? 19.619 -18.733 -7.229 1.00 49.16 283 THR A CA 1
ATOM 2221 C C . THR A 1 283 ? 18.636 -19.528 -6.357 1.00 49.16 283 THR A C 1
ATOM 2223 O O . THR A 1 283 ? 18.280 -20.656 -6.694 1.00 49.16 283 THR A O 1
ATOM 2226 N N . TRP A 1 284 ? 18.140 -18.916 -5.283 1.00 48.34 284 TRP A N 1
ATOM 2227 C CA . TRP A 1 284 ? 17.099 -19.427 -4.394 1.00 48.34 284 TRP A CA 1
ATOM 2228 C C . TRP A 1 284 ? 15.685 -19.396 -5.010 1.00 48.34 284 TRP A C 1
ATOM 2230 O O . TRP A 1 284 ? 14.969 -20.389 -4.918 1.00 48.34 284 TRP A O 1
ATOM 2240 N N . CYS A 1 285 ? 15.311 -18.330 -5.729 1.00 41.06 285 CYS A N 1
ATOM 2241 C CA . CYS A 1 285 ? 14.041 -18.255 -6.470 1.00 41.06 285 CYS A CA 1
ATOM 2242 C C . CYS A 1 285 ? 14.043 -19.169 -7.708 1.00 41.06 285 CYS A C 1
ATOM 2244 O O . CYS A 1 285 ? 13.028 -19.777 -8.036 1.00 41.06 285 CYS A O 1
ATOM 2246 N N . ALA A 1 286 ? 15.193 -19.317 -8.377 1.00 37.12 286 ALA A N 1
ATOM 2247 C CA . ALA A 1 286 ? 15.318 -20.171 -9.562 1.00 37.12 286 ALA A CA 1
ATOM 2248 C C . ALA A 1 286 ? 15.223 -21.678 -9.242 1.00 37.12 286 ALA A C 1
ATOM 2250 O O . ALA A 1 286 ? 14.706 -22.446 -10.053 1.00 37.12 286 ALA A O 1
ATOM 2251 N N . LYS A 1 287 ? 15.688 -22.120 -8.063 1.00 33.50 287 LYS A N 1
ATOM 2252 C CA . LYS A 1 287 ? 15.596 -23.534 -7.650 1.00 33.50 287 LYS A CA 1
ATOM 2253 C C . LYS A 1 287 ? 14.182 -23.959 -7.253 1.00 33.50 287 LYS A C 1
ATOM 2255 O O . LYS A 1 287 ? 13.786 -25.063 -7.615 1.00 33.50 287 LYS A O 1
ATOM 2260 N N . ALA A 1 288 ? 13.419 -23.095 -6.580 1.00 35.88 288 ALA A N 1
ATOM 2261 C CA . ALA A 1 288 ? 12.023 -23.382 -6.230 1.00 35.88 288 ALA A CA 1
ATOM 2262 C C . ALA A 1 288 ? 11.143 -23.577 -7.479 1.00 35.88 288 ALA A C 1
ATOM 2264 O O . ALA A 1 288 ? 10.211 -24.371 -7.481 1.00 35.88 288 ALA A O 1
ATOM 2265 N N . ALA A 1 289 ? 11.491 -22.895 -8.567 1.00 32.47 289 ALA A N 1
ATOM 2266 C CA . ALA A 1 289 ? 10.757 -22.933 -9.816 1.00 32.47 289 ALA A CA 1
ATOM 2267 C C . ALA A 1 289 ? 11.076 -24.103 -10.750 1.00 32.47 289 ALA A C 1
ATOM 2269 O O . ALA A 1 289 ? 10.209 -24.535 -11.504 1.00 32.47 289 ALA A O 1
ATOM 2270 N N . MET A 1 290 ? 12.307 -24.624 -10.723 1.00 29.28 290 MET A N 1
ATOM 2271 C CA . MET A 1 290 ? 12.683 -25.750 -11.588 1.00 29.28 290 MET A CA 1
ATOM 2272 C C . MET A 1 290 ? 11.911 -27.038 -11.265 1.00 29.28 290 MET A C 1
ATOM 2274 O O . MET A 1 290 ? 11.814 -27.905 -12.127 1.00 29.28 290 MET A O 1
ATOM 2278 N N . HIS A 1 291 ? 11.321 -27.159 -10.072 1.00 30.95 291 HIS A N 1
ATOM 2279 C CA . HIS A 1 291 ? 10.448 -28.290 -9.739 1.00 30.95 291 HIS A CA 1
ATOM 2280 C C . HIS A 1 291 ? 9.008 -28.132 -10.262 1.00 30.95 291 HIS A C 1
ATOM 2282 O O . HIS A 1 291 ? 8.317 -29.134 -10.391 1.00 30.95 291 HIS A O 1
ATOM 2288 N N . CYS A 1 292 ? 8.570 -26.932 -10.671 1.00 35.22 292 CYS A N 1
ATOM 2289 C CA . CYS A 1 292 ? 7.207 -26.700 -11.177 1.00 35.22 292 CYS A CA 1
ATOM 2290 C C . CYS A 1 292 ? 6.949 -27.195 -12.612 1.00 35.22 292 CYS A C 1
ATOM 2292 O O . CYS A 1 292 ? 5.825 -27.084 -13.087 1.00 35.22 292 CYS A O 1
ATOM 2294 N N . ILE A 1 293 ? 7.958 -27.698 -13.334 1.00 31.12 293 ILE A N 1
ATOM 2295 C CA . ILE A 1 293 ? 7.802 -28.138 -14.739 1.00 31.12 293 ILE A CA 1
ATOM 2296 C C . ILE A 1 293 ? 7.912 -29.672 -14.873 1.00 31.12 293 ILE A C 1
ATOM 2298 O O . ILE A 1 293 ? 7.807 -30.212 -15.969 1.00 31.12 293 ILE A O 1
ATOM 2302 N N . THR A 1 294 ? 8.088 -30.411 -13.770 1.00 29.50 294 THR A N 1
ATOM 2303 C CA . THR A 1 294 ? 8.245 -31.884 -13.811 1.00 29.50 294 THR A CA 1
ATOM 2304 C C . THR A 1 294 ? 7.292 -32.674 -12.907 1.00 29.50 294 THR A C 1
ATOM 2306 O O . THR A 1 294 ? 7.541 -33.854 -12.668 1.00 29.50 294 THR A O 1
ATOM 2309 N N . SER A 1 295 ? 6.173 -32.087 -12.466 1.00 30.98 295 SER A N 1
ATOM 2310 C CA . SER A 1 295 ? 5.108 -32.805 -11.741 1.00 30.98 295 SER A CA 1
ATOM 2311 C C . SER A 1 295 ? 3.722 -32.470 -12.268 1.00 30.98 295 SER A C 1
ATOM 2313 O O . SER A 1 295 ? 3.414 -31.256 -12.280 1.00 30.98 295 SER A O 1
#

Sequence (295 aa):
MPGAVYNGNRFISRNIPYSPKLKDIEDIGIDKPMIISDVPRLNTGMGRSAIQERSGGAALPCIGVYSPVKQWGFLIFTMQGDQHGDFGLSITENHDRSQAEICISAPVVREITQYTLCNNSAPSTDKPADYGPGEEVNILFKTIEFNGDTLNCLFVKYNMHKNDLMPKPKVRQLLPLSVCFTAIEEKFNRDNWNPGAGYYSVGMKDGKYPFLQDWQIGWTGGMISTLPLLAQGNVQSQDNVRRNFEWVFAKGISTSGFFYDSGEQGKFWYGGDIRNELTKTGTWCAKAAMHCITS

pLDDT: mean 88.38, std 13.21, range [29.28, 98.5]

Radius of gyration: 23.59 Å; chains: 1; bounding box: 52×59×63 Å

Foldseek 3Di:
DAQAADPQVAFAEDQAAPVRFDDDLVQFFPPHTDYDFQGGGAYPDADWGKGKDWCVNHPFNKDKDQDLVQLKIKMKHWEQADPLGTWIWMWTADRVRPDIDTDTGPPDFDPQFPDDGRHGRHGTPDDHDDDDPPDDDDIDMDMDIDGHNDPVVRVVVCVVCRCVHPPDDDDDPDDPPVVVLVVVLCCQLPAQQDPVLLFGFQGHLPDPCSQNRGAFCPHRGNCPVLVCQCPPNDPSSVNSSVSSCVLCVVPQAALLRHGFGGDDPNPDGFNADCVDPVPGNPPSNNVSRVVVVPD